Protein AF-A0A1I7XSV2-F1 (afdb_monomer_lite)

Organism: Heterorhabditis bacteriophora (NCBI:txid37862)

Sequence (309 aa):
MRKEVEAKPRLIGSCHSEGLLIVATGPAASISRIEETIALMIPEKDYPFTFKQLRTSILNKIIDVTKENDADTIKRALGEVYSDMFTNIGVQRSVLECLESSEAPVFLYSFDFFNPKSWGLMGHRLPYKGALANFEFTADDLRVLEITTKLWTNFAKYGDPNGSAFDTSSSLSDLCPPFRWEPATKENPQRHLSIALEPSMHETFKNGRPLLFAKMRMENVSIKSSATDSVSDSFSTAPYNCYDVGDVVKSCDSTGRWMGKSPGVYENPWGWTNFTVCFKMDFENVKYRLCVTRADYATRPKEKAEWPP

Radius of gyration: 23.61 Å; chains: 1; bounding box: 69×65×58 Å

InterPro domains:
  IPR002018 Carboxylesterase, type B [PF00135] (6-207)
  IPR029058 Alpha/Beta hydrolase fold [G3DSA:3.40.50.1820] (1-226)
  IPR029058 Alpha/Beta hydrolase fold [SSF53474] (7-192)

Secondary structure (DSSP, 8-state):
-PPPPPPPPEEEEEETTTTHHHHHHSSPP-HHHHHHHHHHHS-TTTSTTTHHHHHHHHHHTT--TTS---HHHHHHHHHHHHHIIIIIHHHHHHHHHHHHH-SS-EEEEEE----TTTTGGGGGS-SS----S-----HHHHHHHHHHHHHHHHHHHHS-TT--TT-GGG--TTTSS----PPB-SS-TT-EEEESSS-EEESSGGGGHHHHHHHHHHHHHHHHHHHHTT-----------------------TT----SSSTT----SS------------GGGG-------TTTTSS------PPP-

Structure (mmCIF, N/CA/C/O backbone):
data_AF-A0A1I7XSV2-F1
#
_entry.id   AF-A0A1I7XSV2-F1
#
loop_
_atom_site.group_PDB
_atom_site.id
_atom_site.type_symbol
_atom_site.label_atom_id
_atom_site.label_alt_id
_atom_site.label_comp_id
_atom_site.label_asym_id
_atom_site.label_entity_id
_atom_site.label_seq_id
_atom_site.pdbx_PDB_ins_code
_atom_site.Cartn_x
_atom_site.Cartn_y
_atom_site.Cartn_z
_atom_site.occupancy
_atom_site.B_iso_or_equiv
_atom_site.auth_seq_id
_atom_site.auth_comp_id
_atom_site.auth_asym_id
_atom_site.auth_atom_id
_atom_site.pdbx_PDB_model_num
ATOM 1 N N . MET A 1 1 ? -1.596 -33.384 -22.554 1.00 39.06 1 MET A N 1
ATOM 2 C CA . MET A 1 1 ? -1.182 -32.687 -21.316 1.00 39.06 1 MET A CA 1
ATOM 3 C C . MET A 1 1 ? -0.992 -31.218 -21.638 1.00 39.06 1 MET A C 1
ATOM 5 O O . MET A 1 1 ? -0.249 -30.919 -22.565 1.00 39.06 1 MET A O 1
ATOM 9 N N . ARG A 1 2 ? -1.686 -30.306 -20.948 1.00 44.56 2 ARG A N 1
ATOM 10 C CA . ARG A 1 2 ? -1.334 -28.881 -21.015 1.00 44.56 2 ARG A CA 1
ATOM 11 C C . ARG A 1 2 ? -0.012 -28.724 -20.262 1.00 44.56 2 ARG A C 1
ATOM 13 O O . ARG A 1 2 ? 0.089 -29.208 -19.143 1.00 44.56 2 ARG A O 1
ATOM 20 N N . LYS A 1 3 ? 0.996 -28.136 -20.905 1.00 52.53 3 LYS A N 1
ATOM 21 C CA . LYS A 1 3 ? 2.272 -27.785 -20.272 1.00 52.53 3 LYS A CA 1
ATOM 22 C C . LYS A 1 3 ? 1.944 -26.840 -19.113 1.00 52.53 3 LYS A C 1
ATOM 24 O O . LYS A 1 3 ? 1.281 -25.831 -19.353 1.00 52.53 3 LYS A O 1
ATOM 29 N N . GLU A 1 4 ? 2.308 -27.202 -17.886 1.00 57.69 4 GLU A N 1
ATOM 30 C CA . GLU A 1 4 ? 2.132 -26.312 -16.737 1.00 57.69 4 GLU A CA 1
ATOM 31 C C . GLU A 1 4 ? 2.847 -24.994 -17.043 1.00 57.69 4 GLU A C 1
ATOM 33 O O . GLU A 1 4 ? 3.991 -24.978 -17.504 1.00 57.69 4 GLU A O 1
ATOM 38 N N . VAL A 1 5 ? 2.112 -23.889 -16.925 1.00 64.50 5 VAL A N 1
ATOM 39 C CA . VAL A 1 5 ? 2.644 -22.556 -17.201 1.00 64.50 5 VAL A CA 1
ATOM 40 C C . VAL A 1 5 ? 3.528 -22.183 -16.023 1.00 64.50 5 VAL A C 1
ATOM 42 O O . VAL A 1 5 ? 3.071 -22.222 -14.884 1.00 64.50 5 VAL A O 1
ATOM 45 N N . GLU A 1 6 ? 4.777 -21.824 -16.307 1.00 72.56 6 GLU A N 1
ATOM 46 C CA . GLU A 1 6 ? 5.723 -21.354 -15.300 1.00 72.56 6 GLU A CA 1
ATOM 47 C C . GLU A 1 6 ? 5.121 -20.198 -14.493 1.00 72.56 6 GLU A C 1
ATOM 49 O O . GLU A 1 6 ? 4.453 -19.308 -15.040 1.00 72.56 6 GLU A O 1
ATOM 54 N N . ALA A 1 7 ? 5.322 -20.243 -13.177 1.00 81.25 7 ALA A N 1
ATOM 55 C CA . ALA A 1 7 ? 4.806 -19.226 -12.285 1.00 81.25 7 ALA A CA 1
ATOM 56 C C . ALA A 1 7 ? 5.403 -17.861 -12.648 1.00 81.25 7 ALA A C 1
ATOM 58 O O . ALA A 1 7 ? 6.605 -17.718 -12.857 1.00 81.25 7 ALA A O 1
ATOM 59 N N . LYS A 1 8 ? 4.542 -16.850 -12.763 1.00 88.94 8 LYS A N 1
ATOM 60 C CA . LYS A 1 8 ? 4.941 -15.519 -13.223 1.00 88.94 8 LYS A CA 1
ATOM 61 C C . LYS A 1 8 ? 5.253 -14.610 -12.039 1.00 88.94 8 LYS A C 1
ATOM 63 O O . LYS A 1 8 ? 4.518 -14.672 -11.047 1.00 88.94 8 LYS A O 1
ATOM 68 N N . PRO A 1 9 ? 6.264 -13.732 -12.160 1.00 94.00 9 PRO A N 1
ATOM 69 C CA . PRO A 1 9 ? 6.513 -12.703 -11.164 1.00 94.00 9 PRO A CA 1
ATOM 70 C C . PRO A 1 9 ? 5.282 -11.800 -11.036 1.00 94.00 9 PRO A C 1
ATOM 72 O O . PRO A 1 9 ? 4.515 -11.623 -11.992 1.00 94.00 9 PRO A O 1
ATOM 75 N N . ARG A 1 10 ? 5.068 -11.238 -9.847 1.00 94.88 10 ARG A N 1
ATOM 76 C CA . ARG A 1 10 ? 3.894 -10.409 -9.543 1.00 94.88 10 ARG A CA 1
ATOM 77 C C . ARG A 1 10 ? 4.320 -9.080 -8.952 1.00 94.88 10 ARG A C 1
ATOM 79 O O . ARG A 1 10 ? 5.251 -9.027 -8.160 1.00 94.88 10 ARG A O 1
ATOM 86 N N . LEU A 1 11 ? 3.593 -8.029 -9.306 1.00 95.50 11 LEU A N 1
ATOM 87 C CA . LEU A 1 11 ? 3.749 -6.703 -8.728 1.00 95.50 11 LEU A CA 1
ATOM 88 C C . LEU A 1 11 ? 2.395 -6.288 -8.150 1.00 95.50 11 LEU A C 1
ATOM 90 O O . LEU A 1 11 ? 1.392 -6.272 -8.863 1.00 95.50 11 LEU A O 1
ATOM 94 N N . ILE A 1 12 ? 2.349 -6.067 -6.839 1.00 96.44 12 ILE A N 1
ATOM 95 C CA . ILE A 1 12 ? 1.120 -5.899 -6.053 1.00 96.44 12 ILE A CA 1
ATOM 96 C C . ILE A 1 12 ? 1.298 -4.662 -5.172 1.00 96.44 12 ILE A C 1
ATOM 98 O O . ILE A 1 12 ? 2.376 -4.441 -4.637 1.00 96.44 12 ILE A O 1
ATOM 102 N N . GLY A 1 13 ? 0.263 -3.852 -4.981 1.00 94.56 13 GLY A N 1
ATOM 103 C CA . GLY A 1 13 ? 0.343 -2.724 -4.058 1.00 94.56 13 GLY A CA 1
ATOM 104 C C . GLY A 1 13 ? -0.945 -1.925 -3.987 1.00 94.56 13 GLY A C 1
ATOM 105 O O . GLY A 1 13 ? -1.930 -2.258 -4.648 1.00 94.56 13 GLY A O 1
ATOM 106 N N . SER A 1 14 ? -0.922 -0.883 -3.166 1.00 92.50 14 SER A N 1
ATOM 107 C CA . SER A 1 14 ? -2.009 0.086 -2.997 1.00 92.50 14 SER A CA 1
ATOM 108 C C . SER A 1 14 ? -1.444 1.483 -2.748 1.00 92.50 14 SER A C 1
ATOM 110 O O . SER A 1 14 ? -0.249 1.652 -2.479 1.00 92.50 14 SER A O 1
ATOM 112 N N . CYS A 1 15 ? -2.296 2.502 -2.840 1.00 89.12 15 CYS A N 1
ATOM 113 C CA . CYS A 1 15 ? -1.927 3.850 -2.412 1.00 89.12 15 CYS A CA 1
ATOM 114 C C . CYS A 1 15 ? -1.989 3.988 -0.885 1.00 89.12 15 CYS A C 1
ATOM 116 O O . CYS A 1 15 ? -2.724 3.272 -0.202 1.00 89.12 15 CYS A O 1
ATOM 118 N N . HIS A 1 16 ? -1.254 4.957 -0.333 1.00 83.50 16 HIS A N 1
ATOM 119 C CA . HIS A 1 16 ? -1.199 5.161 1.113 1.00 83.50 16 HIS A CA 1
ATOM 120 C C . HIS A 1 16 ? -2.558 5.409 1.761 1.00 83.50 16 HIS A C 1
ATOM 122 O O . HIS A 1 16 ? -2.822 4.908 2.852 1.00 83.50 16 HIS A O 1
ATOM 128 N N . SER A 1 17 ? -3.397 6.172 1.065 1.00 77.75 17 SER A N 1
ATOM 129 C CA . SER A 1 17 ? -4.612 6.773 1.611 1.00 77.75 17 SER A CA 1
ATOM 130 C C . SER A 1 17 ? -5.817 6.554 0.694 1.00 77.75 17 SER A C 1
ATOM 132 O O . SER A 1 17 ? -6.545 7.498 0.398 1.00 77.75 17 SER A O 1
ATOM 134 N N . GLU A 1 18 ? -6.053 5.333 0.212 1.00 78.50 18 GLU A N 1
ATOM 135 C CA . GLU A 1 18 ? -7.200 5.051 -0.676 1.00 78.50 18 GLU A CA 1
ATOM 136 C C . GLU A 1 18 ? -8.561 5.333 -0.021 1.00 78.50 18 GLU A C 1
ATOM 138 O O . GLU A 1 18 ? -9.493 5.804 -0.673 1.00 78.50 18 GLU A O 1
ATOM 143 N N . GLY A 1 19 ? -8.662 5.140 1.295 1.00 77.12 19 GLY A N 1
ATOM 144 C CA . GLY A 1 19 ? -9.856 5.451 2.082 1.00 77.12 19 GLY A CA 1
ATOM 145 C C . GLY A 1 19 ? -10.150 6.949 2.221 1.00 77.12 19 GLY A C 1
ATOM 146 O O . GLY A 1 19 ? -11.221 7.317 2.706 1.00 77.12 19 GLY A O 1
ATOM 147 N N . LEU A 1 20 ? -9.245 7.833 1.784 1.00 74.31 20 LEU A N 1
ATOM 148 C CA . LEU A 1 20 ? -9.414 9.281 1.916 1.00 74.31 20 LEU A CA 1
ATOM 149 C C . LEU A 1 20 ? -10.620 9.802 1.127 1.00 74.31 20 LEU A C 1
ATOM 151 O O . LEU A 1 20 ? -11.310 10.698 1.608 1.00 74.31 20 LEU A O 1
ATOM 155 N N . LEU A 1 21 ? -10.922 9.219 -0.037 1.00 70.94 21 LEU A N 1
ATOM 156 C CA . LEU A 1 21 ? -12.093 9.598 -0.836 1.00 70.94 21 LEU A CA 1
ATOM 157 C C . LEU A 1 21 ? -13.408 9.370 -0.068 1.00 70.94 21 LEU A C 1
ATOM 159 O O . LEU A 1 21 ? -14.361 10.143 -0.185 1.00 70.94 21 LEU A O 1
ATOM 163 N N . ILE A 1 22 ? -13.439 8.330 0.762 1.00 77.44 22 ILE A N 1
ATOM 164 C CA . ILE A 1 22 ? -14.600 7.961 1.575 1.00 77.44 22 ILE A CA 1
ATOM 165 C C . ILE A 1 22 ? -14.719 8.898 2.773 1.00 77.44 22 ILE A C 1
ATOM 167 O O . ILE A 1 22 ? -15.813 9.350 3.095 1.00 77.44 22 ILE A O 1
ATOM 171 N N . VAL A 1 23 ? -13.594 9.272 3.390 1.00 79.75 23 VAL A N 1
ATOM 172 C CA . VAL A 1 23 ? -13.576 10.304 4.440 1.00 79.75 23 VAL A CA 1
ATOM 173 C C . VAL A 1 23 ? -14.004 11.668 3.888 1.00 79.75 23 VAL A C 1
ATOM 175 O O . VAL A 1 23 ? -14.700 12.411 4.572 1.00 79.75 23 VAL A O 1
ATOM 178 N N . ALA A 1 24 ? -13.625 11.993 2.650 1.00 71.50 24 ALA A N 1
ATOM 179 C CA . ALA A 1 24 ? -13.934 13.268 2.004 1.00 71.50 24 ALA A CA 1
ATOM 180 C C . ALA A 1 24 ? -15.427 13.489 1.740 1.00 71.50 24 ALA A C 1
ATOM 182 O O . ALA A 1 24 ? -15.905 14.623 1.777 1.00 71.50 24 ALA A O 1
ATOM 183 N N . THR A 1 25 ? -16.139 12.410 1.425 1.00 72.88 25 THR A N 1
ATOM 184 C CA . THR A 1 25 ? -17.541 12.434 0.981 1.00 72.88 25 THR A CA 1
ATOM 185 C C . THR A 1 25 ? -18.506 11.874 2.027 1.00 72.88 25 THR A C 1
ATOM 187 O O . THR A 1 25 ? -19.722 11.987 1.870 1.00 72.88 25 THR A O 1
ATOM 190 N N . GLY A 1 26 ? -17.971 11.271 3.089 1.00 74.81 26 GLY A N 1
ATOM 191 C CA . GLY A 1 26 ? -18.728 10.597 4.129 1.00 74.81 26 GLY A CA 1
ATOM 192 C C . GLY A 1 26 ? -19.116 11.478 5.322 1.00 74.81 26 GLY A C 1
ATOM 193 O O . GLY A 1 26 ? -18.823 12.675 5.368 1.00 74.81 26 GLY A O 1
ATOM 194 N N . PRO A 1 27 ? -19.794 10.877 6.317 1.00 79.19 27 PRO A N 1
ATOM 195 C CA . PRO A 1 27 ? -20.122 11.532 7.578 1.00 79.19 27 PRO A CA 1
ATOM 196 C C . PRO A 1 27 ? -18.875 12.023 8.326 1.00 79.19 27 PRO A C 1
ATOM 198 O O . PRO A 1 27 ? -17.766 11.539 8.102 1.00 79.19 27 PRO A O 1
ATOM 201 N N . ALA A 1 28 ? -19.073 12.949 9.268 1.00 85.88 28 ALA A N 1
ATOM 202 C CA . ALA A 1 28 ? -17.995 13.467 10.106 1.00 85.88 28 ALA A CA 1
ATOM 203 C C . ALA A 1 28 ? -17.211 12.338 10.803 1.00 85.88 28 ALA A C 1
ATOM 205 O O . ALA A 1 28 ? -17.797 11.398 11.345 1.00 85.88 28 ALA A O 1
ATOM 206 N N . ALA A 1 29 ? -15.882 12.452 10.795 1.00 91.44 29 ALA A N 1
ATOM 207 C CA . ALA A 1 29 ? -15.005 11.480 11.430 1.00 91.44 29 ALA A CA 1
ATOM 208 C C . ALA A 1 29 ? -15.102 11.565 12.961 1.00 91.44 29 ALA A C 1
ATOM 210 O O . ALA A 1 29 ? -15.135 12.654 13.532 1.00 91.44 29 ALA A O 1
ATOM 211 N N . SER A 1 30 ? -15.129 10.410 13.620 1.00 94.56 30 SER A N 1
ATOM 212 C CA . SER A 1 30 ? -15.134 10.282 15.077 1.00 94.56 30 SER A CA 1
ATOM 213 C C . SER A 1 30 ? -14.457 8.978 15.492 1.00 94.56 30 SER A C 1
ATOM 215 O O . SER A 1 30 ? -14.357 8.045 14.692 1.00 94.56 30 SER A O 1
ATOM 217 N N . ILE A 1 31 ? -14.028 8.893 16.755 1.00 94.94 31 ILE A N 1
ATOM 218 C CA . ILE A 1 31 ? -13.485 7.651 17.328 1.00 94.94 31 ILE A CA 1
ATOM 219 C C . ILE A 1 31 ? -14.534 6.536 17.256 1.00 94.94 31 ILE A C 1
ATOM 221 O O . ILE A 1 31 ? -14.229 5.450 16.774 1.00 94.94 31 ILE A O 1
ATOM 225 N N . SER A 1 32 ? -15.793 6.828 17.596 1.00 95.25 32 SER A N 1
ATOM 226 C CA . SER A 1 32 ? -16.881 5.846 17.501 1.00 95.25 32 SER A CA 1
ATOM 227 C C . SER A 1 32 ? -17.046 5.296 16.083 1.00 95.25 32 SER A C 1
ATOM 229 O O . SER A 1 32 ? -17.258 4.103 15.907 1.00 95.25 32 SER A O 1
ATOM 231 N N . ARG A 1 33 ? -16.872 6.128 15.046 1.00 94.62 33 ARG A N 1
ATOM 232 C CA . ARG A 1 33 ? -16.942 5.664 13.653 1.00 94.62 33 ARG A CA 1
ATOM 233 C C . ARG A 1 33 ? -15.780 4.740 13.288 1.00 94.62 33 ARG A C 1
ATOM 235 O O . ARG A 1 33 ? -15.970 3.786 12.533 1.00 94.62 33 ARG A O 1
ATOM 242 N N . ILE A 1 34 ? -14.583 5.024 13.801 1.00 95.69 34 ILE A N 1
ATOM 243 C CA . ILE A 1 34 ? -13.415 4.149 13.643 1.00 95.69 34 ILE A CA 1
ATOM 244 C C . ILE A 1 34 ? -13.722 2.785 14.276 1.00 95.69 34 ILE A C 1
ATOM 246 O O . ILE A 1 34 ? -13.573 1.759 13.614 1.00 95.69 34 ILE A O 1
ATOM 250 N N . GLU A 1 35 ? -14.230 2.770 15.509 1.00 95.81 35 GLU A N 1
ATOM 251 C CA . GLU A 1 35 ? -14.604 1.548 16.230 1.00 95.81 35 GLU A CA 1
ATOM 252 C C . GLU A 1 35 ? -15.704 0.752 15.516 1.00 95.81 35 GLU A C 1
ATOM 254 O O . GLU A 1 35 ? -15.559 -0.457 15.333 1.00 95.81 35 GLU A O 1
ATOM 259 N N . GLU A 1 36 ? -16.766 1.418 15.053 1.00 95.19 36 GLU A N 1
ATOM 260 C CA . GLU A 1 36 ? -17.836 0.817 14.246 1.00 95.19 36 GLU A CA 1
ATOM 261 C C . GLU A 1 36 ? -17.274 0.159 12.979 1.00 95.19 36 GLU A C 1
ATOM 263 O O . GLU A 1 36 ? -17.620 -0.977 12.654 1.00 95.19 36 GLU A O 1
ATOM 268 N N . THR A 1 37 ? -16.360 0.838 12.281 1.00 94.75 37 THR A N 1
ATOM 269 C CA . THR A 1 37 ? -15.752 0.313 11.049 1.00 94.75 37 THR A CA 1
ATOM 270 C C . THR A 1 37 ? -14.860 -0.898 11.340 1.00 94.75 37 THR A C 1
ATOM 272 O O . THR A 1 37 ? -14.920 -1.901 10.626 1.00 94.75 37 THR A O 1
ATOM 275 N N . ILE A 1 38 ? -14.085 -0.873 12.430 1.00 95.44 38 ILE A N 1
ATOM 276 C CA . ILE A 1 38 ? -13.318 -2.043 12.888 1.00 95.44 38 ILE A CA 1
ATOM 277 C C . ILE A 1 38 ? -14.272 -3.192 13.262 1.00 95.44 38 ILE A C 1
ATOM 279 O O . ILE A 1 38 ? -14.004 -4.349 12.930 1.00 95.44 38 ILE A O 1
ATOM 283 N N . ALA A 1 39 ? -15.407 -2.899 13.900 1.00 95.12 39 ALA A N 1
ATOM 284 C CA . ALA A 1 39 ? -16.402 -3.898 14.276 1.00 95.12 39 ALA A CA 1
ATOM 285 C C . ALA A 1 39 ? -17.053 -4.588 13.068 1.00 95.12 39 ALA A C 1
ATOM 287 O O . ALA A 1 39 ? -17.331 -5.787 13.145 1.00 95.12 39 ALA A O 1
ATOM 288 N N . LEU A 1 40 ? -17.225 -3.879 11.946 1.00 93.88 40 LEU A N 1
ATOM 289 C CA . LEU A 1 40 ? -17.664 -4.471 10.676 1.00 93.88 40 LEU A CA 1
ATOM 290 C C . LEU A 1 40 ? -16.635 -5.460 10.111 1.00 93.88 40 LEU A C 1
ATOM 292 O O . LEU A 1 40 ? -17.010 -6.492 9.558 1.00 93.88 40 LEU A O 1
ATOM 296 N N . MET A 1 41 ? -15.339 -5.176 10.264 1.00 93.69 41 MET A N 1
ATOM 297 C CA . MET A 1 41 ? -14.270 -6.070 9.804 1.00 93.69 41 MET A CA 1
ATOM 298 C C . MET A 1 41 ? -14.017 -7.260 10.738 1.00 93.69 41 MET A C 1
ATOM 300 O O . MET A 1 41 ? -13.469 -8.271 10.289 1.00 93.69 41 MET A O 1
ATOM 304 N N . ILE A 1 42 ? -14.405 -7.140 12.014 1.00 93.31 42 ILE A N 1
ATOM 305 C CA . ILE A 1 42 ? -14.252 -8.159 13.064 1.00 93.31 42 ILE A CA 1
ATOM 306 C C . ILE A 1 42 ? -15.612 -8.389 13.747 1.00 93.31 42 ILE A C 1
ATOM 308 O O . ILE A 1 42 ? -15.824 -7.905 14.866 1.00 93.31 42 ILE A O 1
ATOM 312 N N . PRO A 1 43 ? -16.565 -9.088 13.101 1.00 92.94 43 PRO A N 1
ATOM 313 C CA . PRO A 1 43 ? -17.881 -9.343 13.684 1.00 92.94 43 PRO A CA 1
ATOM 314 C C . PRO A 1 43 ? -17.800 -10.293 14.883 1.00 92.94 43 PRO A C 1
ATOM 316 O O . PRO A 1 43 ? -17.074 -11.282 14.852 1.00 92.94 43 PRO A O 1
ATOM 319 N N . GLU A 1 44 ? -18.596 -10.047 15.925 1.00 92.88 44 GLU A N 1
ATOM 320 C CA . GLU A 1 44 ? -18.576 -10.870 17.152 1.00 92.88 44 GLU A CA 1
ATOM 321 C C . GLU A 1 44 ? -18.972 -12.319 16.872 1.00 92.88 44 GLU A C 1
ATOM 323 O O . GLU A 1 44 ? -18.363 -13.238 17.406 1.00 92.88 44 GLU A O 1
ATOM 328 N N . LYS A 1 45 ? -19.924 -12.528 15.955 1.00 90.56 45 LYS A N 1
ATOM 329 C CA . LYS A 1 45 ? -20.351 -13.860 15.505 1.00 90.56 45 LYS A CA 1
ATOM 330 C C . LYS A 1 45 ? -19.211 -14.704 14.922 1.00 90.56 45 LYS A C 1
ATOM 332 O O . LYS A 1 45 ? -19.252 -15.922 15.020 1.00 90.56 45 LYS A O 1
ATOM 337 N N . ASP A 1 46 ? -18.218 -14.059 14.308 1.00 88.56 46 ASP A N 1
ATOM 338 C CA . ASP A 1 46 ? -17.103 -14.733 13.640 1.00 88.56 46 ASP A CA 1
ATOM 339 C C . ASP A 1 46 ? -15.890 -14.893 14.563 1.00 88.56 46 ASP A C 1
ATOM 341 O O . ASP A 1 46 ? -15.031 -15.728 14.288 1.00 88.56 46 ASP A O 1
ATOM 345 N N . TYR A 1 47 ? -15.828 -14.116 15.652 1.00 88.69 47 TYR A N 1
ATOM 346 C CA . TYR A 1 47 ? -14.724 -14.096 16.617 1.00 88.69 47 TYR A CA 1
ATOM 347 C C . TYR A 1 47 ? -15.233 -14.034 18.073 1.00 88.69 47 TYR A C 1
ATOM 349 O O . TYR A 1 47 ? -14.806 -13.158 18.830 1.00 88.69 47 TYR A O 1
ATOM 357 N N . PRO A 1 48 ? -16.132 -14.936 18.513 1.00 88.44 48 PRO A N 1
ATOM 358 C CA . PRO A 1 48 ? -16.901 -14.770 19.754 1.00 88.44 48 PRO A CA 1
ATOM 359 C C . PRO A 1 48 ? -16.040 -14.647 21.017 1.00 88.44 48 PRO A C 1
ATOM 361 O O . PRO A 1 48 ? -16.420 -13.956 21.960 1.00 88.44 48 PRO A O 1
ATOM 364 N N . PHE A 1 49 ? -14.857 -15.265 21.026 1.00 90.19 49 PHE A N 1
ATOM 365 C CA . PHE A 1 49 ? -13.962 -15.279 22.186 1.00 90.19 49 PHE A CA 1
ATOM 366 C C . PHE A 1 49 ? -12.874 -14.198 22.148 1.00 90.19 49 PHE A C 1
ATOM 368 O O . PHE A 1 49 ? -12.362 -13.812 23.195 1.00 90.19 49 PHE A O 1
ATOM 375 N N . THR A 1 50 ? -12.515 -13.691 20.964 1.00 91.56 50 THR A N 1
ATOM 376 C CA . THR A 1 50 ? -11.332 -12.830 20.774 1.00 91.56 50 THR A CA 1
ATOM 377 C C . THR A 1 50 ? -11.650 -11.449 20.200 1.00 91.56 50 THR A C 1
ATOM 379 O O . THR A 1 50 ? -10.769 -10.587 20.194 1.00 91.56 50 THR A O 1
ATOM 382 N N . PHE A 1 51 ? -12.894 -11.180 19.770 1.00 93.56 51 PHE A N 1
ATOM 383 C CA . PHE A 1 51 ? -13.244 -9.934 19.073 1.00 93.56 51 PHE A CA 1
ATOM 384 C C . PHE A 1 51 ? -12.842 -8.672 19.843 1.00 93.56 51 PHE A C 1
ATOM 386 O O . PHE A 1 51 ? -12.312 -7.747 19.235 1.00 93.56 51 PHE A O 1
ATOM 393 N N . LYS A 1 52 ? -13.040 -8.620 21.170 1.00 94.19 52 LYS A N 1
ATOM 394 C CA . LYS A 1 52 ? -12.687 -7.440 21.982 1.00 94.19 52 LYS A CA 1
ATOM 395 C C . LYS A 1 52 ? -11.191 -7.149 21.905 1.00 94.19 52 LYS A C 1
ATOM 397 O O . LYS A 1 52 ? -10.801 -6.042 21.553 1.00 94.19 52 LYS A O 1
ATOM 402 N N . GLN A 1 53 ? -10.365 -8.164 22.162 1.00 93.88 53 GLN A N 1
ATOM 403 C CA . GLN A 1 53 ? -8.909 -8.044 22.117 1.00 93.88 53 GLN A CA 1
ATOM 404 C C . GLN A 1 53 ? -8.424 -7.633 20.722 1.00 93.88 53 GLN A C 1
ATOM 406 O O . GLN A 1 53 ? -7.574 -6.753 20.602 1.00 93.88 53 GLN A O 1
ATOM 411 N N . LEU A 1 54 ? -8.987 -8.235 19.671 1.00 92.06 54 LEU A N 1
ATOM 412 C CA . LEU A 1 54 ? -8.625 -7.939 18.287 1.00 92.06 54 LEU A CA 1
ATOM 413 C C . LEU A 1 54 ? -9.003 -6.506 17.891 1.00 92.06 54 LEU A C 1
ATOM 415 O O . LEU A 1 54 ? -8.159 -5.776 17.373 1.00 92.06 54 LEU A O 1
ATOM 419 N N . ARG A 1 55 ? -10.236 -6.072 18.188 1.00 94.88 55 ARG A N 1
ATOM 420 C CA . ARG A 1 55 ? -10.700 -4.700 17.917 1.00 94.88 55 ARG A CA 1
ATOM 421 C C . ARG A 1 55 ? -9.833 -3.670 18.647 1.00 94.88 55 ARG A C 1
ATOM 423 O O . ARG A 1 55 ? -9.389 -2.715 18.019 1.00 94.88 55 ARG A O 1
ATOM 430 N N . THR A 1 56 ? -9.519 -3.897 19.926 1.00 93.88 56 THR A N 1
ATOM 431 C CA . THR A 1 56 ? -8.630 -3.021 20.709 1.00 93.88 56 THR A CA 1
ATOM 432 C C . THR A 1 56 ? -7.203 -3.001 20.158 1.00 93.88 56 THR A C 1
ATOM 434 O O . THR A 1 56 ? -6.607 -1.934 20.042 1.00 93.88 56 THR A O 1
ATOM 437 N N . SER A 1 57 ? -6.652 -4.157 19.774 1.00 92.31 57 SER A N 1
ATOM 438 C CA . SER A 1 57 ? -5.308 -4.239 19.187 1.00 92.31 57 SER A CA 1
ATOM 439 C C . SER A 1 57 ? -5.206 -3.451 17.880 1.00 92.31 57 SER A C 1
ATOM 441 O O . SER A 1 57 ? -4.230 -2.731 17.671 1.00 92.31 57 SER A O 1
ATOM 443 N N . ILE A 1 58 ? -6.228 -3.542 17.024 1.00 93.62 58 ILE A N 1
ATOM 444 C CA . ILE A 1 58 ? -6.304 -2.776 15.777 1.00 93.62 58 ILE A CA 1
ATOM 445 C C . ILE A 1 58 ? -6.466 -1.284 16.060 1.00 93.62 58 ILE A C 1
ATOM 447 O O . ILE A 1 58 ? -5.702 -0.496 15.508 1.00 93.62 58 ILE A O 1
ATOM 451 N N . LEU A 1 59 ? -7.385 -0.896 16.948 1.00 95.06 59 LEU A N 1
ATOM 452 C CA . LEU A 1 59 ? -7.607 0.507 17.305 1.00 95.06 59 LEU A CA 1
ATOM 453 C C . LEU A 1 59 ? -6.314 1.173 17.798 1.00 95.06 59 LEU A C 1
ATOM 455 O O . LEU A 1 59 ? -5.935 2.220 17.281 1.00 95.06 59 LEU A O 1
ATOM 459 N N . ASN A 1 60 ? -5.572 0.509 18.689 1.00 94.25 60 ASN A N 1
ATOM 460 C CA . ASN A 1 60 ? -4.302 1.011 19.225 1.00 94.25 60 ASN A CA 1
ATOM 461 C C . ASN A 1 60 ? -3.182 1.115 18.172 1.00 94.25 60 ASN A C 1
ATOM 463 O O . ASN A 1 60 ? -2.210 1.837 18.378 1.00 94.25 60 ASN A O 1
ATOM 467 N N . LYS A 1 61 ? -3.289 0.397 17.045 1.00 93.31 61 LYS A N 1
ATOM 468 C CA . LYS A 1 61 ? -2.376 0.524 15.892 1.00 93.31 61 LYS A CA 1
ATOM 469 C C . LYS A 1 61 ? -2.756 1.661 14.939 1.00 93.31 61 LYS A C 1
ATOM 471 O O . LYS A 1 61 ? -2.031 1.895 13.970 1.00 93.31 61 LYS A O 1
ATOM 476 N N . ILE A 1 62 ? -3.906 2.295 15.152 1.00 93.44 62 ILE A N 1
ATOM 477 C CA . ILE A 1 62 ? -4.443 3.362 14.304 1.00 93.44 62 ILE A CA 1
ATOM 478 C C . ILE A 1 62 ? -4.385 4.698 15.042 1.00 93.44 62 ILE A C 1
ATOM 480 O O . ILE A 1 62 ? -3.960 5.696 14.470 1.00 93.44 62 ILE A O 1
ATOM 484 N N . ILE A 1 63 ? -4.829 4.731 16.299 1.00 94.75 63 ILE A N 1
ATOM 485 C CA . ILE A 1 63 ? -4.964 5.968 17.064 1.00 94.75 63 ILE A CA 1
ATOM 486 C C . ILE A 1 63 ? -4.776 5.711 18.561 1.00 94.75 63 ILE A C 1
ATOM 488 O O . ILE A 1 63 ? -5.264 4.723 19.111 1.00 94.75 63 ILE A O 1
ATOM 492 N N . ASP A 1 64 ? -4.066 6.621 19.226 1.00 93.50 64 ASP A N 1
ATOM 493 C CA . ASP A 1 64 ? -3.906 6.606 20.677 1.00 93.50 64 ASP A CA 1
ATOM 494 C C . ASP A 1 64 ? -5.106 7.301 21.329 1.00 93.50 64 ASP A C 1
ATOM 496 O O . ASP A 1 64 ? -5.141 8.524 21.466 1.00 93.50 64 ASP A O 1
ATOM 500 N N . VAL A 1 65 ? -6.104 6.511 21.726 1.00 91.75 65 VAL A N 1
ATOM 501 C CA . VAL A 1 65 ? -7.336 7.009 22.363 1.00 91.75 65 VAL A CA 1
ATOM 502 C C . VAL A 1 65 ? -7.129 7.535 23.787 1.00 91.75 65 VAL A C 1
ATOM 504 O O . VAL A 1 65 ? -8.054 8.096 24.366 1.00 91.75 65 VAL A O 1
ATOM 507 N N . THR A 1 66 ? -5.936 7.362 24.369 1.00 90.81 66 THR A N 1
ATOM 508 C CA . THR A 1 66 ? -5.621 7.891 25.708 1.00 90.81 66 THR A CA 1
ATOM 509 C C . THR A 1 66 ? -5.264 9.375 25.682 1.00 90.81 66 THR A C 1
ATOM 511 O O . THR A 1 66 ? -5.234 10.023 26.729 1.00 90.81 66 THR A O 1
ATOM 514 N N . LYS A 1 67 ? -5.011 9.924 24.489 1.00 91.69 67 LYS A N 1
ATOM 515 C CA . LYS A 1 67 ? -4.670 11.329 24.272 1.00 91.69 67 LYS A CA 1
ATOM 516 C C . LYS A 1 67 ? -5.826 12.082 23.629 1.00 91.69 67 LYS A C 1
ATOM 518 O O . LYS A 1 67 ? -6.660 11.514 22.924 1.00 91.69 67 LYS A O 1
ATOM 523 N N . GLU A 1 68 ? -5.838 13.394 23.834 1.00 91.19 68 GLU A N 1
ATOM 524 C CA . GLU A 1 68 ? -6.662 14.276 23.018 1.00 91.19 68 GLU A CA 1
ATOM 525 C C . GLU A 1 68 ? -6.144 14.239 21.575 1.00 91.19 68 GLU A C 1
ATOM 527 O O . GLU A 1 68 ? -4.950 14.413 21.326 1.00 91.19 68 GLU A O 1
ATOM 532 N N . ASN A 1 69 ? -7.039 13.957 20.630 1.00 93.50 69 ASN A N 1
ATOM 533 C CA . ASN A 1 69 ? -6.716 13.870 19.212 1.00 93.50 69 ASN A CA 1
ATOM 534 C C . ASN A 1 69 ? -7.450 14.984 18.471 1.00 93.50 69 ASN A C 1
ATOM 536 O O . ASN A 1 69 ? -8.668 15.123 18.594 1.00 93.50 69 ASN A O 1
ATOM 540 N N . ASP A 1 70 ? -6.716 15.753 17.673 1.00 93.06 70 ASP A N 1
ATOM 541 C CA . ASP A 1 70 ? -7.307 16.777 16.824 1.00 93.06 70 ASP A CA 1
ATOM 542 C C . ASP A 1 70 ? -8.155 16.159 15.698 1.00 93.06 70 ASP A C 1
ATOM 544 O O . ASP A 1 70 ? -8.031 14.980 15.341 1.00 93.06 70 ASP A O 1
ATOM 548 N N . ALA A 1 71 ? -9.027 16.981 15.113 1.00 90.00 71 ALA A N 1
ATOM 549 C CA . ALA A 1 71 ? -9.952 16.546 14.074 1.00 90.00 71 ALA A CA 1
ATOM 550 C C . ALA A 1 71 ? -9.243 15.940 12.854 1.00 90.00 71 ALA A C 1
ATOM 552 O O . ALA A 1 71 ? -9.782 15.015 12.242 1.00 90.00 71 ALA A O 1
ATOM 553 N N . ASP A 1 72 ? -8.052 16.425 12.491 1.00 86.88 72 ASP A N 1
ATOM 554 C CA . ASP A 1 72 ? -7.331 15.864 11.357 1.00 86.88 72 ASP A CA 1
ATOM 555 C C . ASP A 1 72 ? -6.782 14.492 11.716 1.00 86.88 72 ASP A C 1
ATOM 557 O O . ASP A 1 72 ? -7.028 13.553 10.967 1.00 86.88 72 ASP A O 1
ATOM 561 N N . THR A 1 73 ? -6.167 14.320 12.887 1.00 91.88 73 THR A N 1
ATOM 562 C CA . THR A 1 73 ? -5.724 13.003 13.378 1.00 91.88 73 THR A CA 1
ATOM 563 C C . THR A 1 73 ? -6.845 11.963 13.367 1.00 91.88 73 THR A C 1
ATOM 565 O O . THR A 1 73 ? -6.644 10.858 12.859 1.00 91.88 73 THR A O 1
ATOM 568 N N . ILE A 1 74 ? -8.057 12.325 13.794 1.00 93.38 74 ILE A N 1
ATOM 569 C CA . ILE A 1 74 ? -9.220 11.423 13.740 1.00 93.38 74 ILE A CA 1
ATOM 570 C C . ILE A 1 74 ? -9.611 11.087 12.291 1.00 93.38 74 ILE A C 1
ATOM 572 O O . ILE A 1 74 ? -9.881 9.928 11.970 1.00 93.38 74 ILE A O 1
ATOM 576 N N . LYS A 1 75 ? -9.626 12.068 11.380 1.00 90.50 75 LYS A N 1
ATOM 577 C CA . LYS A 1 75 ? -9.930 11.806 9.962 1.00 90.50 75 LYS A CA 1
ATOM 578 C C . LYS A 1 75 ? -8.864 10.927 9.296 1.00 90.50 75 LYS A C 1
ATOM 580 O O . LYS A 1 75 ? -9.220 10.097 8.461 1.00 90.50 75 LYS A O 1
ATOM 585 N N . ARG A 1 76 ? -7.581 11.088 9.647 1.00 89.62 76 ARG A N 1
ATOM 586 C CA . ARG A 1 76 ? -6.482 10.231 9.158 1.00 89.62 76 ARG A CA 1
ATOM 587 C C . ARG A 1 76 ? -6.690 8.792 9.584 1.00 89.62 76 ARG A C 1
ATOM 589 O O . ARG A 1 76 ? -6.731 7.911 8.734 1.00 89.62 76 ARG A O 1
ATOM 596 N N . ALA A 1 77 ? -6.919 8.595 10.879 1.00 93.50 77 ALA A N 1
ATOM 597 C CA . ALA A 1 77 ? -7.217 7.299 11.462 1.00 93.50 77 ALA A CA 1
ATOM 598 C C . ALA A 1 77 ? -8.407 6.620 10.764 1.00 93.50 77 ALA A C 1
ATOM 600 O O . ALA A 1 77 ? -8.317 5.458 10.371 1.00 93.50 77 ALA A O 1
ATOM 601 N N . LEU A 1 78 ? -9.497 7.356 10.521 1.00 93.69 78 LEU A N 1
ATOM 602 C CA . LEU A 1 78 ? -10.645 6.830 9.779 1.00 93.69 78 LEU A CA 1
ATOM 603 C C . LEU A 1 78 ? -10.297 6.471 8.323 1.00 93.69 78 LEU A C 1
ATOM 605 O O . LEU A 1 78 ? -10.735 5.435 7.823 1.00 93.69 78 LEU A O 1
ATOM 609 N N . GLY A 1 79 ? -9.487 7.292 7.651 1.00 91.25 79 GLY A N 1
ATOM 610 C CA . GLY A 1 79 ? -9.000 7.019 6.297 1.00 91.25 79 GLY A CA 1
ATOM 611 C C . GLY A 1 79 ? -8.138 5.759 6.220 1.00 91.25 79 GLY A C 1
ATOM 612 O O . GLY A 1 79 ? -8.278 4.977 5.278 1.00 91.25 79 GLY A O 1
ATOM 613 N N . GLU A 1 80 ? -7.300 5.515 7.225 1.00 93.12 80 GLU A N 1
ATOM 614 C CA . GLU A 1 80 ? -6.512 4.287 7.340 1.00 93.12 80 GLU A CA 1
ATOM 615 C C . GLU A 1 80 ? -7.403 3.053 7.504 1.00 93.12 80 GLU A C 1
ATOM 617 O O . GLU A 1 80 ? -7.202 2.066 6.797 1.00 93.12 80 GLU A O 1
ATOM 622 N N . VAL A 1 81 ? -8.429 3.117 8.361 1.00 94.12 81 VAL A N 1
ATOM 623 C CA . VAL A 1 81 ? -9.358 1.990 8.563 1.00 94.12 81 VAL A CA 1
ATOM 624 C C . VAL A 1 81 ? -10.135 1.674 7.291 1.00 94.12 81 VAL A C 1
ATOM 626 O O . VAL A 1 81 ? -10.284 0.505 6.936 1.00 94.12 81 VAL A O 1
ATOM 629 N N . TYR A 1 82 ? -10.601 2.696 6.569 1.00 92.94 82 TYR A N 1
ATOM 630 C CA . TYR A 1 82 ? -11.246 2.478 5.277 1.00 92.94 82 TYR A CA 1
ATOM 631 C C . TYR A 1 82 ? -10.280 1.893 4.245 1.00 92.94 82 TYR A C 1
ATOM 633 O O . TYR A 1 82 ? -10.655 0.965 3.532 1.00 92.94 82 TYR A O 1
ATOM 641 N N . SER A 1 83 ? -9.035 2.370 4.192 1.00 91.62 83 SER A N 1
ATOM 642 C CA . SER A 1 83 ? -8.014 1.801 3.299 1.00 91.62 83 SER A CA 1
ATOM 643 C C . SER A 1 83 ? -7.771 0.321 3.610 1.00 91.62 83 SER A C 1
ATOM 645 O O . SER A 1 83 ? -7.703 -0.506 2.702 1.00 91.62 83 SER A O 1
ATOM 647 N N . ASP A 1 84 ? -7.719 -0.044 4.894 1.00 94.06 84 ASP A N 1
ATOM 648 C CA . ASP A 1 84 ? -7.595 -1.440 5.316 1.00 94.06 84 ASP A CA 1
ATOM 649 C C . ASP A 1 84 ? -8.805 -2.273 4.877 1.00 94.06 84 ASP A C 1
ATOM 651 O O . ASP A 1 84 ? -8.633 -3.339 4.279 1.00 94.06 84 ASP A O 1
ATOM 655 N N . MET A 1 85 ? -10.017 -1.761 5.103 1.00 91.25 85 MET A N 1
ATOM 656 C CA . MET A 1 85 ? -11.267 -2.441 4.760 1.00 91.25 85 MET A CA 1
ATOM 657 C C . MET A 1 85 ? -11.411 -2.714 3.260 1.00 91.25 85 MET A C 1
ATOM 659 O O . MET A 1 85 ? -11.835 -3.810 2.885 1.00 91.25 85 MET A O 1
ATOM 663 N N . PHE A 1 86 ? -11.079 -1.738 2.413 1.00 88.88 86 PHE A N 1
ATOM 664 C CA . PHE A 1 86 ? -11.319 -1.836 0.975 1.00 88.88 86 PHE A CA 1
ATOM 665 C C . PHE A 1 86 ? -10.172 -2.490 0.215 1.00 88.88 86 PHE A C 1
ATOM 667 O O . PHE A 1 86 ? -10.443 -3.261 -0.707 1.00 88.88 86 PHE A O 1
ATOM 674 N N . THR A 1 87 ? -8.915 -2.228 0.584 1.00 91.38 87 THR A N 1
ATOM 675 C CA . THR A 1 87 ? -7.786 -2.626 -0.268 1.00 91.38 87 THR A CA 1
ATOM 676 C C . THR A 1 87 ? -6.616 -3.248 0.467 1.00 91.38 87 THR A C 1
ATOM 678 O O . THR A 1 87 ? -6.217 -4.350 0.082 1.00 91.38 87 THR A O 1
ATOM 681 N N . ASN A 1 88 ? -6.085 -2.648 1.538 1.00 94.69 88 ASN A N 1
ATOM 682 C CA . ASN A 1 88 ? -4.805 -3.111 2.096 1.00 94.69 88 ASN A CA 1
ATOM 683 C C . ASN A 1 88 ? -4.867 -4.562 2.603 1.00 94.69 88 ASN A C 1
ATOM 685 O O . ASN A 1 88 ? -3.932 -5.329 2.369 1.00 94.69 88 ASN A O 1
ATOM 689 N N . ILE A 1 89 ? -5.970 -4.980 3.245 1.00 94.81 89 ILE A N 1
ATOM 690 C CA . ILE A 1 89 ? -6.142 -6.378 3.689 1.00 94.81 89 ILE A CA 1
ATOM 691 C C . ILE A 1 89 ? -6.154 -7.332 2.485 1.00 94.81 89 ILE A C 1
ATOM 693 O O . ILE A 1 89 ? -5.557 -8.408 2.530 1.00 94.81 89 ILE A O 1
ATOM 697 N N . GLY A 1 90 ? -6.823 -6.943 1.395 1.00 94.56 90 GLY A N 1
ATOM 698 C CA . GLY A 1 90 ? -6.881 -7.726 0.160 1.00 94.56 90 GLY A CA 1
ATOM 699 C C . GLY A 1 90 ? -5.519 -7.845 -0.526 1.00 94.56 90 GLY A C 1
ATOM 700 O O . GLY A 1 90 ? -5.152 -8.938 -0.960 1.00 94.56 90 GLY A O 1
ATOM 701 N N . VAL A 1 91 ? -4.758 -6.749 -0.565 1.00 96.06 91 VAL A N 1
ATOM 702 C CA . VAL A 1 91 ? -3.375 -6.701 -1.066 1.00 96.06 91 VAL A CA 1
ATOM 703 C C . VAL A 1 91 ? -2.489 -7.657 -0.277 1.00 96.06 91 VAL A C 1
ATOM 705 O O . VAL A 1 91 ? -1.871 -8.544 -0.863 1.00 96.06 91 VAL A O 1
ATOM 708 N N . GLN A 1 92 ? -2.488 -7.546 1.051 1.00 97.06 92 GLN A N 1
ATOM 709 C CA . GLN A 1 92 ? -1.641 -8.382 1.896 1.00 97.06 92 GLN A CA 1
ATOM 710 C C . GLN A 1 92 ? -2.010 -9.866 1.803 1.00 97.06 92 GLN A C 1
ATOM 712 O O . GLN A 1 92 ? -1.119 -10.712 1.745 1.00 97.06 92 GLN A O 1
ATOM 717 N N . ARG A 1 93 ? -3.309 -10.193 1.744 1.00 95.81 93 ARG A N 1
ATOM 718 C CA . ARG A 1 93 ? -3.759 -11.572 1.512 1.00 95.81 93 ARG A CA 1
ATOM 719 C C . ARG A 1 93 ? -3.258 -12.099 0.168 1.00 95.81 93 ARG A C 1
ATOM 721 O O . ARG A 1 93 ? -2.766 -13.217 0.112 1.00 95.81 93 ARG A O 1
ATOM 728 N N . SER A 1 94 ? -3.337 -11.286 -0.885 1.00 95.69 94 SER A N 1
ATOM 729 C CA . SER A 1 94 ? -2.856 -11.678 -2.213 1.00 95.69 94 SER A CA 1
ATOM 730 C C . SER A 1 94 ? -1.359 -11.984 -2.187 1.00 95.69 94 SER A C 1
ATOM 732 O O . SER A 1 94 ? -0.944 -12.982 -2.760 1.00 95.69 94 SER A O 1
ATOM 734 N N . VAL A 1 95 ? -0.551 -11.181 -1.485 1.00 96.62 95 VAL A N 1
ATOM 735 C CA . VAL A 1 95 ? 0.886 -11.455 -1.313 1.00 96.62 95 VAL A CA 1
ATOM 736 C C . VAL A 1 95 ? 1.115 -12.814 -0.648 1.00 96.62 95 VAL A C 1
ATOM 738 O O . VAL A 1 95 ? 1.890 -13.605 -1.175 1.00 96.62 95 VAL A O 1
ATOM 741 N N . LEU A 1 96 ? 0.411 -13.118 0.448 1.00 96.56 96 LEU A N 1
ATOM 742 C CA . LEU A 1 96 ? 0.527 -14.414 1.131 1.00 96.56 96 LEU A CA 1
ATOM 743 C C . LEU A 1 96 ? 0.163 -15.584 0.209 1.00 96.56 96 LEU A C 1
ATOM 745 O O . LEU A 1 96 ? 0.962 -16.498 0.045 1.00 96.56 96 LEU A O 1
ATOM 749 N N . GLU A 1 97 ? -0.985 -15.510 -0.468 1.00 93.69 97 GLU A N 1
ATOM 750 C CA . GLU A 1 97 ? -1.436 -16.546 -1.408 1.00 93.69 97 GLU A CA 1
ATOM 751 C C . GLU A 1 97 ? -0.419 -16.767 -2.545 1.00 93.69 97 GLU A C 1
ATOM 753 O O . GLU A 1 97 ? -0.194 -17.894 -2.987 1.00 93.69 97 GLU A O 1
ATOM 758 N N . CYS A 1 98 ? 0.230 -15.701 -3.025 1.00 93.50 98 CYS A N 1
ATOM 759 C CA . CYS A 1 98 ? 1.266 -15.801 -4.056 1.00 93.50 98 CYS A CA 1
ATOM 760 C C . CYS A 1 98 ? 2.531 -16.487 -3.537 1.00 93.50 98 CYS A C 1
ATOM 762 O O . CYS A 1 98 ? 3.076 -17.335 -4.237 1.00 93.50 98 CYS A O 1
ATOM 764 N N . LEU A 1 99 ? 2.972 -16.131 -2.329 1.00 95.06 99 LEU A N 1
ATOM 765 C CA . LEU A 1 99 ? 4.153 -16.715 -1.695 1.00 95.06 99 LEU A CA 1
ATOM 766 C C . LEU A 1 99 ? 3.938 -18.187 -1.320 1.00 95.06 99 LEU A C 1
ATOM 768 O O . LEU A 1 99 ? 4.885 -18.965 -1.328 1.00 95.06 99 LEU A O 1
ATOM 772 N N . GLU A 1 100 ? 2.708 -18.582 -0.997 1.00 93.12 100 GLU A N 1
ATOM 773 C CA . GLU A 1 100 ? 2.358 -19.975 -0.695 1.00 93.12 100 GLU A CA 1
ATOM 774 C C . GLU A 1 100 ? 2.257 -20.842 -1.956 1.00 93.12 100 GLU A C 1
ATOM 776 O O . GLU A 1 100 ? 2.632 -22.012 -1.933 1.00 93.12 100 GLU A O 1
ATOM 781 N N . SER A 1 101 ? 1.755 -20.280 -3.060 1.00 88.94 101 SER A N 1
ATOM 782 C CA . SER A 1 101 ? 1.451 -21.036 -4.285 1.00 88.94 101 SER A CA 1
ATOM 783 C C . SER A 1 101 ? 2.578 -21.072 -5.319 1.00 88.94 101 SER A C 1
ATOM 785 O O . SER A 1 101 ? 2.454 -21.769 -6.326 1.00 88.94 101 SER A O 1
ATOM 787 N N . SER A 1 102 ? 3.647 -20.295 -5.132 1.00 89.25 102 SER A N 1
ATOM 788 C CA . SER A 1 102 ? 4.647 -20.065 -6.172 1.00 89.25 102 SER A CA 1
ATOM 789 C C . SER A 1 102 ? 5.978 -19.571 -5.603 1.00 89.25 102 SER A C 1
ATOM 791 O O . SER A 1 102 ? 6.007 -18.754 -4.691 1.00 89.25 102 SER A O 1
ATOM 793 N N . GLU A 1 103 ? 7.078 -19.981 -6.237 1.00 90.88 103 GLU A N 1
ATOM 794 C CA . GLU A 1 103 ? 8.429 -19.467 -5.957 1.00 90.88 103 GLU A CA 1
ATOM 795 C C . GLU A 1 103 ? 8.799 -18.237 -6.818 1.00 90.88 103 GLU A C 1
ATOM 797 O O . GLU A 1 103 ? 9.864 -17.647 -6.648 1.00 90.88 103 GLU A O 1
ATOM 802 N N . ALA A 1 104 ? 7.934 -17.823 -7.754 1.00 91.81 104 ALA A N 1
ATOM 803 C CA . ALA A 1 104 ? 8.134 -16.598 -8.528 1.00 91.81 104 ALA A CA 1
ATOM 804 C C . ALA A 1 104 ? 8.090 -15.345 -7.627 1.00 91.81 104 ALA A C 1
ATOM 806 O O . ALA A 1 104 ? 7.277 -15.285 -6.700 1.00 91.81 104 ALA A O 1
ATOM 807 N N . PRO A 1 105 ? 8.913 -14.316 -7.907 1.00 96.75 105 PRO A N 1
ATOM 808 C CA . PRO A 1 105 ? 9.058 -13.173 -7.015 1.00 96.75 105 PRO A CA 1
ATOM 809 C C . PRO A 1 105 ? 7.794 -12.308 -6.965 1.00 96.75 105 PRO A C 1
ATOM 811 O O . PRO A 1 105 ? 7.125 -12.072 -7.977 1.00 96.75 105 PRO A O 1
ATOM 814 N N . VAL A 1 106 ? 7.497 -11.797 -5.768 1.00 97.75 106 VAL A N 1
ATOM 815 C CA . VAL A 1 106 ? 6.363 -10.907 -5.494 1.00 97.75 106 VAL A CA 1
ATOM 816 C C . VAL A 1 106 ? 6.886 -9.553 -5.029 1.00 97.75 106 VAL A C 1
ATOM 818 O O . VAL A 1 106 ? 7.399 -9.420 -3.924 1.00 97.75 106 VAL A O 1
ATOM 821 N N . PHE A 1 107 ? 6.736 -8.526 -5.853 1.00 98.44 107 PHE A N 1
ATOM 822 C CA . PHE A 1 107 ? 7.135 -7.158 -5.544 1.00 98.44 107 PHE A CA 1
ATOM 823 C C . PHE A 1 107 ? 5.945 -6.392 -4.962 1.00 98.44 107 PHE A C 1
ATOM 825 O O . PHE A 1 107 ? 4.993 -6.075 -5.675 1.00 98.44 107 PHE A O 1
ATOM 832 N N . LEU A 1 108 ? 5.984 -6.116 -3.656 1.00 98.50 108 LEU A N 1
ATOM 833 C CA . LEU A 1 108 ? 4.968 -5.317 -2.969 1.00 98.50 108 LEU A CA 1
ATOM 834 C C . LEU A 1 108 ? 5.358 -3.831 -2.983 1.00 98.50 108 LEU A C 1
ATOM 836 O O . LEU A 1 108 ? 6.528 -3.510 -2.761 1.00 98.50 108 LEU A O 1
ATOM 840 N N . TYR A 1 109 ? 4.401 -2.928 -3.208 1.00 98.06 109 TYR A N 1
ATOM 841 C CA . TYR A 1 109 ? 4.602 -1.482 -3.062 1.00 98.06 109 TYR A CA 1
ATOM 842 C C . TYR A 1 109 ? 3.501 -0.785 -2.257 1.00 98.06 109 TYR A C 1
ATOM 844 O O . TYR A 1 109 ? 2.368 -1.259 -2.152 1.00 98.06 109 TYR A O 1
ATOM 852 N N . SER A 1 110 ? 3.850 0.394 -1.746 1.00 96.62 110 SER A N 1
ATOM 853 C CA . SER A 1 110 ? 2.933 1.422 -1.265 1.00 96.62 110 SER A CA 1
ATOM 854 C C . SER A 1 110 ? 3.172 2.704 -2.055 1.00 96.62 110 SER A C 1
ATOM 856 O O . SER A 1 110 ? 4.300 3.185 -2.100 1.00 96.62 110 SER A O 1
ATOM 858 N N . PHE A 1 111 ? 2.143 3.265 -2.686 1.00 94.25 111 PHE A N 1
ATOM 859 C CA . PHE A 1 111 ? 2.262 4.560 -3.360 1.00 94.25 111 PHE A CA 1
ATOM 860 C C . PHE A 1 111 ? 2.014 5.688 -2.353 1.00 94.25 111 PHE A C 1
ATOM 862 O O . PHE A 1 111 ? 0.871 5.934 -1.959 1.00 94.25 111 PHE A O 1
ATOM 869 N N . ASP A 1 112 ? 3.089 6.342 -1.914 1.00 91.88 112 ASP A N 1
ATOM 870 C CA . ASP A 1 112 ? 3.085 7.299 -0.801 1.00 91.88 112 ASP A CA 1
ATOM 871 C C . ASP A 1 112 ? 3.233 8.760 -1.258 1.00 91.88 112 ASP A C 1
ATOM 873 O O . ASP A 1 112 ? 2.997 9.683 -0.476 1.00 91.88 112 ASP A O 1
ATOM 877 N N . PHE A 1 113 ? 3.570 8.996 -2.528 1.00 88.69 113 PHE A N 1
ATOM 878 C CA . PHE A 1 113 ? 3.607 10.343 -3.088 1.00 88.69 113 PHE A CA 1
ATOM 879 C C . PHE A 1 113 ? 2.206 10.928 -3.311 1.00 88.69 113 PHE A C 1
ATOM 881 O O . PHE A 1 113 ? 1.301 10.266 -3.823 1.00 88.69 113 PHE A O 1
ATOM 888 N N . PHE A 1 114 ? 2.053 12.217 -3.012 1.00 83.06 114 PHE A N 1
ATOM 889 C CA . PHE A 1 114 ? 0.915 13.018 -3.447 1.00 83.06 114 PHE A CA 1
ATOM 890 C C . PHE A 1 114 ? 1.357 14.458 -3.713 1.00 83.06 114 PHE A C 1
ATOM 892 O O . PHE A 1 114 ? 2.201 14.995 -2.995 1.00 83.06 114 PHE A O 1
ATOM 899 N N . ASN A 1 115 ? 0.734 15.115 -4.692 1.00 78.00 115 ASN A N 1
ATOM 900 C CA . ASN A 1 115 ? 0.931 16.542 -4.910 1.00 78.00 115 ASN A CA 1
ATOM 901 C C . ASN A 1 115 ? -0.060 17.365 -4.061 1.00 78.00 115 ASN A C 1
ATOM 903 O O . ASN A 1 115 ? -1.271 17.339 -4.314 1.00 78.00 115 ASN A O 1
ATOM 907 N N . PRO A 1 116 ? 0.424 18.147 -3.075 1.00 68.19 116 PRO A N 1
ATOM 908 C CA . PRO A 1 116 ? -0.432 18.972 -2.228 1.00 68.19 116 PRO A CA 1
ATOM 909 C C . PRO A 1 116 ? -1.130 20.119 -2.977 1.00 68.19 116 PRO A C 1
ATOM 911 O O . PRO A 1 116 ? -2.080 20.684 -2.431 1.00 68.19 116 PRO A O 1
ATOM 914 N N . LYS A 1 117 ? -0.667 20.489 -4.180 1.00 64.50 117 LYS A N 1
ATOM 915 C CA . LYS A 1 117 ? -1.211 21.580 -5.008 1.00 64.50 117 LYS A CA 1
ATOM 916 C C . LYS A 1 117 ? -2.395 21.159 -5.885 1.00 64.50 117 LYS A C 1
ATOM 918 O O . LYS A 1 117 ? -3.193 22.026 -6.228 1.00 64.50 117 LYS A O 1
ATOM 923 N N . SER A 1 118 ? -2.580 19.869 -6.177 1.00 58.78 118 SER A N 1
ATOM 924 C CA . SER A 1 118 ? -3.639 19.338 -7.067 1.00 58.78 118 SER A CA 1
ATOM 925 C C . SER A 1 118 ? -5.078 19.405 -6.507 1.00 58.78 118 SER A C 1
ATOM 927 O O . SER A 1 118 ? -5.914 18.548 -6.801 1.00 58.78 118 SER A O 1
ATOM 929 N N . TRP A 1 119 ? -5.377 20.385 -5.648 1.00 51.91 119 TRP A N 1
ATOM 930 C CA . TRP A 1 119 ? -6.544 20.360 -4.759 1.00 51.91 119 TRP A CA 1
ATOM 931 C C . TRP A 1 119 ? -7.436 21.588 -4.721 1.00 51.91 119 TRP A C 1
ATOM 933 O O . TRP A 1 119 ? -8.513 21.517 -4.117 1.00 51.91 119 TRP A O 1
ATOM 943 N N . GLY A 1 120 ? -7.029 22.690 -5.353 1.00 51.22 120 GLY A N 1
ATOM 944 C CA . GLY A 1 120 ? -7.819 23.922 -5.390 1.00 51.22 120 GLY A CA 1
ATOM 945 C C . GLY A 1 120 ? -8.427 24.304 -4.027 1.00 51.22 120 GLY A C 1
ATOM 946 O O . GLY A 1 120 ? -7.826 24.105 -2.971 1.00 51.22 120 GLY A O 1
ATOM 947 N N . LEU A 1 121 ? -9.657 24.823 -4.040 1.00 44.31 121 LEU A N 1
ATOM 948 C CA . LEU A 1 121 ? -10.368 25.325 -2.852 1.00 44.31 121 LEU A CA 1
ATOM 949 C C . LEU A 1 121 ? -10.888 24.223 -1.892 1.00 44.31 121 LEU A C 1
ATOM 951 O O . LEU A 1 121 ? -11.373 24.536 -0.807 1.00 44.31 121 LEU A O 1
ATOM 955 N N . MET A 1 122 ? -10.814 22.936 -2.264 1.00 47.47 122 MET A N 1
ATOM 956 C CA . MET A 1 122 ? -11.319 21.810 -1.450 1.00 47.47 122 MET A CA 1
ATOM 957 C C . MET A 1 122 ? -10.299 21.285 -0.426 1.00 47.47 122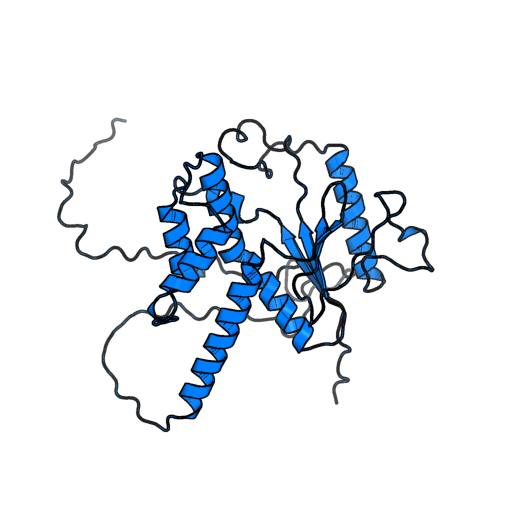 MET A C 1
ATOM 959 O O . MET A 1 122 ? -10.655 20.493 0.451 1.00 47.47 122 MET A O 1
ATOM 963 N N . GLY A 1 123 ? -9.050 21.764 -0.472 1.00 51.94 123 GLY A N 1
ATOM 964 C CA . GLY A 1 123 ? -7.976 21.345 0.436 1.00 51.94 123 GLY A CA 1
ATOM 965 C C . GLY A 1 123 ? -8.234 21.613 1.928 1.00 51.94 123 GLY A C 1
ATOM 966 O O . GLY A 1 123 ? -7.549 21.037 2.764 1.00 51.94 123 GLY A O 1
ATOM 967 N N . HIS A 1 124 ? -9.226 22.437 2.282 1.00 54.97 124 HIS A N 1
ATOM 968 C CA . HIS A 1 124 ? -9.541 22.787 3.675 1.00 54.97 124 HIS A CA 1
ATOM 969 C C . HIS A 1 124 ? -10.343 21.717 4.441 1.00 54.97 124 HIS A C 1
ATOM 971 O O . HIS A 1 124 ? -10.467 21.818 5.660 1.00 54.97 124 HIS A O 1
ATOM 977 N N . ARG A 1 125 ? -10.925 20.708 3.769 1.00 53.53 125 ARG A N 1
ATOM 978 C CA . ARG A 1 125 ? -11.770 19.689 4.433 1.00 53.53 125 ARG A CA 1
ATOM 979 C C . ARG A 1 125 ? -11.060 18.370 4.743 1.00 53.53 125 ARG A C 1
ATOM 981 O O . ARG A 1 125 ? -11.580 17.597 5.552 1.00 53.53 125 ARG A O 1
ATOM 988 N N . LEU A 1 126 ? -9.879 18.125 4.175 1.00 54.62 126 LEU A N 1
ATOM 989 C CA . LEU A 1 126 ? -9.201 16.828 4.241 1.00 54.62 126 LEU A CA 1
ATOM 990 C C . LEU A 1 126 ? -7.941 16.862 5.108 1.00 54.62 126 LEU A C 1
ATOM 992 O O . LEU A 1 126 ? -7.178 17.820 5.024 1.00 54.62 126 LEU A O 1
ATOM 996 N N . PRO A 1 127 ? -7.687 15.805 5.899 1.00 44.19 127 PRO A N 1
ATOM 997 C CA . PRO A 1 127 ? -6.551 15.749 6.821 1.00 44.19 127 PRO A CA 1
ATOM 998 C C . PRO A 1 127 ? -5.204 15.448 6.135 1.00 44.19 127 PRO A C 1
ATOM 1000 O O . PRO A 1 127 ? -4.148 15.591 6.750 1.00 44.19 127 PRO A O 1
ATOM 1003 N N . TYR A 1 128 ? -5.259 15.012 4.871 1.00 48.53 128 TYR A N 1
ATOM 1004 C CA . TYR A 1 128 ? -4.159 14.827 3.926 1.00 48.53 128 TYR A CA 1
ATOM 1005 C C . TYR A 1 128 ? -4.673 15.154 2.517 1.00 48.53 128 TYR A C 1
ATOM 1007 O O . TYR A 1 128 ? -5.856 14.976 2.233 1.00 48.53 128 TYR A O 1
ATOM 1015 N N . LYS A 1 129 ? -3.805 15.644 1.629 1.00 51.72 129 LYS A N 1
ATOM 1016 C CA . LYS A 1 129 ? -4.182 16.233 0.335 1.00 51.72 129 LYS A CA 1
ATOM 1017 C C . LYS A 1 129 ? -3.939 15.249 -0.854 1.00 51.72 129 LYS A C 1
ATOM 1019 O O . LYS A 1 129 ? -2.986 15.451 -1.583 1.00 51.72 129 LYS A O 1
ATOM 1024 N N . GLY A 1 130 ? -4.808 14.272 -1.197 1.00 45.28 130 GLY A N 1
ATOM 1025 C CA . GLY A 1 130 ? -4.839 13.509 -2.518 1.00 45.28 130 GLY A CA 1
ATOM 1026 C C . GLY A 1 130 ? -5.951 13.755 -3.632 1.00 45.28 130 GLY A C 1
ATOM 1027 O O . GLY A 1 130 ? -7.093 13.366 -3.452 1.00 45.28 130 GLY A O 1
ATOM 1028 N N . ALA A 1 131 ? -5.611 14.355 -4.790 1.00 42.12 131 ALA A N 1
ATOM 1029 C CA . ALA A 1 131 ? -6.374 15.175 -5.790 1.00 42.12 131 ALA A CA 1
ATOM 1030 C C . ALA A 1 131 ? -7.887 14.998 -6.163 1.00 42.12 131 ALA A C 1
ATOM 1032 O O . ALA A 1 131 ? -8.370 13.882 -6.323 1.00 42.12 131 ALA A O 1
ATOM 1033 N N . LEU A 1 132 ? -8.582 16.123 -6.495 1.00 45.81 132 LEU A N 1
ATOM 1034 C CA . LEU A 1 132 ? -9.945 16.158 -7.109 1.00 45.81 132 LEU A CA 1
ATOM 1035 C C . LEU A 1 132 ? -10.283 17.285 -8.146 1.00 45.81 132 LEU A C 1
ATOM 1037 O O . LEU A 1 132 ? -11.353 17.190 -8.742 1.00 45.81 132 LEU A O 1
ATOM 1041 N N . ALA A 1 133 ? -9.464 18.321 -8.425 1.00 45.44 133 ALA A N 1
ATOM 1042 C CA . ALA A 1 133 ? -9.721 19.279 -9.539 1.00 45.44 133 ALA A CA 1
ATOM 1043 C C . ALA A 1 133 ? -8.528 20.216 -9.862 1.00 45.44 133 ALA A C 1
ATOM 1045 O O . ALA A 1 133 ? -7.764 20.550 -8.961 1.00 45.44 133 ALA A O 1
ATOM 1046 N N . ASN A 1 134 ? -8.428 20.669 -11.130 1.00 50.00 134 ASN A N 1
ATOM 1047 C CA . ASN A 1 134 ? -7.338 21.453 -11.754 1.00 50.00 134 ASN A CA 1
ATOM 1048 C C . ASN A 1 134 ? -5.939 20.934 -11.401 1.00 50.00 134 ASN A C 1
ATOM 1050 O O . ASN A 1 134 ? -5.232 21.480 -10.557 1.00 50.00 134 ASN A O 1
ATOM 1054 N N . PHE A 1 135 ? -5.565 19.840 -12.060 1.00 57.84 135 PHE A N 1
ATOM 1055 C CA . PHE A 1 135 ? -4.295 19.169 -11.832 1.00 57.84 135 PHE A CA 1
ATOM 1056 C C . PHE A 1 135 ? -3.163 19.933 -12.531 1.00 57.84 135 PHE A C 1
ATOM 1058 O O . PHE A 1 135 ? -2.996 19.840 -13.745 1.00 57.84 135 PHE A O 1
ATOM 1065 N N . GLU A 1 136 ? -2.399 20.707 -11.765 1.00 69.62 136 GLU A N 1
ATOM 1066 C CA . GLU A 1 136 ? -1.127 21.259 -12.223 1.00 69.62 136 GLU A CA 1
ATOM 1067 C C . GLU A 1 136 ? -0.017 20.272 -11.858 1.00 69.62 136 GLU A C 1
ATOM 1069 O O . GLU A 1 136 ? 0.291 20.076 -1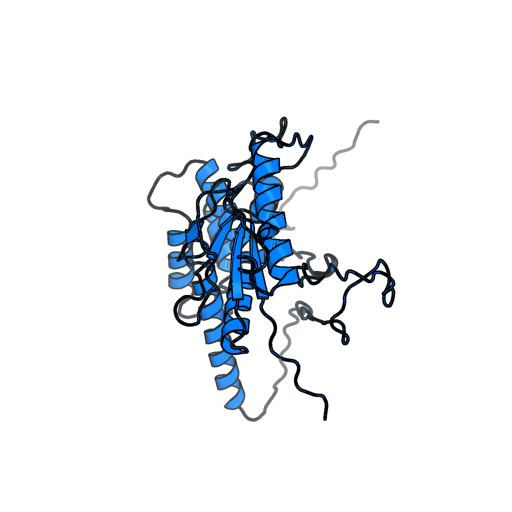0.680 1.00 69.62 136 GLU A O 1
ATOM 1074 N N . PHE A 1 137 ? 0.563 19.627 -12.872 1.00 78.69 137 PHE A N 1
ATOM 1075 C CA . PHE A 1 137 ? 1.726 18.767 -12.680 1.00 78.69 137 PHE A CA 1
ATOM 1076 C C . PHE A 1 137 ? 2.919 19.613 -12.240 1.00 78.69 137 PHE A C 1
ATOM 1078 O O . PHE A 1 137 ? 3.363 20.516 -12.949 1.00 78.69 137 PHE A O 1
ATOM 1085 N N . THR A 1 138 ? 3.446 19.302 -11.065 1.00 86.25 138 THR A N 1
ATOM 1086 C CA . THR A 1 138 ? 4.700 19.857 -10.563 1.00 86.25 138 THR A CA 1
ATOM 1087 C C . THR A 1 138 ? 5.889 19.079 -11.121 1.00 86.25 138 THR A C 1
ATOM 1089 O O . THR A 1 138 ? 5.744 17.974 -11.645 1.00 86.25 138 THR A O 1
ATOM 1092 N N . ALA A 1 139 ? 7.093 19.633 -10.972 1.00 90.19 139 ALA A N 1
ATOM 1093 C CA . ALA A 1 139 ? 8.321 18.903 -11.283 1.00 90.19 139 ALA A CA 1
ATOM 1094 C C . ALA A 1 139 ? 8.427 17.588 -10.482 1.00 90.19 139 ALA A C 1
ATOM 1096 O O . ALA A 1 139 ? 8.880 16.580 -11.019 1.00 90.19 139 ALA A O 1
ATOM 1097 N N . ASP A 1 140 ? 7.937 17.577 -9.239 1.00 90.50 140 ASP A N 1
ATOM 1098 C CA . ASP A 1 140 ? 7.911 16.381 -8.395 1.00 90.50 140 ASP A CA 1
ATOM 1099 C C . ASP A 1 140 ? 6.935 15.324 -8.933 1.00 90.50 140 ASP A C 1
ATOM 1101 O O . ASP A 1 140 ? 7.273 14.141 -8.945 1.00 90.50 140 ASP A O 1
ATOM 1105 N N . ASP A 1 141 ? 5.765 15.727 -9.451 1.00 85.69 141 ASP A N 1
ATOM 1106 C CA . ASP A 1 141 ? 4.842 14.790 -10.110 1.00 85.69 141 ASP A CA 1
ATOM 1107 C C . ASP A 1 141 ? 5.487 14.134 -11.327 1.00 85.69 141 ASP A C 1
ATOM 1109 O O . ASP A 1 141 ? 5.385 12.922 -11.500 1.00 85.69 141 ASP A O 1
ATOM 1113 N N . LEU A 1 142 ? 6.156 14.932 -12.166 1.00 88.38 142 LEU A N 1
ATOM 1114 C CA . LEU A 1 142 ? 6.840 14.428 -13.356 1.00 88.38 142 LEU A CA 1
ATOM 1115 C C . LEU A 1 142 ? 7.957 13.455 -12.976 1.00 88.38 142 LEU A C 1
ATOM 1117 O O . LEU A 1 142 ? 8.096 12.408 -13.606 1.00 88.38 142 LEU A O 1
ATOM 1121 N N . ARG A 1 143 ? 8.697 13.752 -11.904 1.00 91.50 143 ARG A N 1
ATOM 1122 C CA . ARG A 1 143 ? 9.755 12.878 -11.397 1.00 91.50 143 ARG A CA 1
ATOM 1123 C C . ARG A 1 143 ? 9.205 11.549 -10.881 1.00 91.50 143 ARG A C 1
ATOM 1125 O O . ARG A 1 143 ? 9.705 10.494 -11.261 1.00 91.50 143 ARG A O 1
ATOM 1132 N N . VAL A 1 144 ? 8.160 11.571 -10.053 1.00 90.06 144 VAL A N 1
ATOM 1133 C CA . VAL A 1 144 ? 7.541 10.337 -9.537 1.00 90.06 144 VAL A CA 1
ATOM 1134 C C . VAL A 1 144 ? 6.857 9.548 -10.654 1.00 90.06 144 VAL A C 1
ATOM 1136 O O . VAL A 1 144 ? 6.927 8.316 -10.662 1.00 90.06 144 VAL A O 1
ATOM 1139 N N . LEU A 1 145 ? 6.252 10.230 -11.630 1.00 89.00 145 LEU A N 1
ATOM 1140 C CA . LEU A 1 145 ? 5.710 9.609 -12.837 1.00 89.00 145 LEU A CA 1
ATOM 1141 C C . LEU A 1 145 ? 6.803 8.881 -13.622 1.00 89.00 145 LEU A C 1
ATOM 1143 O O . LEU A 1 145 ? 6.593 7.738 -14.027 1.00 89.00 145 LEU A O 1
ATOM 1147 N N . GLU A 1 146 ? 7.963 9.505 -13.817 1.00 90.62 146 GLU A N 1
ATOM 1148 C CA . GLU A 1 146 ? 9.085 8.905 -14.539 1.00 90.62 146 GLU A CA 1
ATOM 1149 C C . GLU A 1 146 ? 9.664 7.698 -13.789 1.00 90.62 146 GLU A C 1
ATOM 1151 O O . GLU A 1 146 ? 9.813 6.629 -14.388 1.00 90.62 146 GLU A O 1
ATOM 1156 N N . ILE A 1 147 ? 9.883 7.817 -12.473 1.00 93.00 147 ILE A N 1
ATOM 1157 C CA . ILE A 1 147 ? 10.315 6.707 -11.603 1.00 93.00 147 ILE A CA 1
ATOM 1158 C C . ILE A 1 147 ? 9.332 5.535 -11.707 1.00 93.00 147 ILE A C 1
ATOM 1160 O O . ILE A 1 147 ? 9.727 4.407 -12.003 1.00 93.00 147 ILE A O 1
ATOM 1164 N N . THR A 1 148 ? 8.038 5.795 -11.507 1.00 92.69 148 THR A N 1
ATOM 1165 C CA . THR A 1 148 ? 6.994 4.758 -11.525 1.00 92.69 148 THR A CA 1
ATOM 1166 C C . THR A 1 148 ? 6.897 4.113 -12.907 1.00 92.69 148 THR A C 1
ATOM 1168 O O . THR A 1 148 ? 6.880 2.890 -13.031 1.00 92.69 148 THR A O 1
ATOM 1171 N N . THR A 1 149 ? 6.917 4.912 -13.974 1.00 90.88 149 THR A N 1
ATOM 1172 C CA . THR A 1 149 ? 6.891 4.402 -15.352 1.00 90.88 149 THR A CA 1
ATOM 1173 C C . THR A 1 149 ? 8.107 3.521 -15.632 1.00 90.88 149 THR A C 1
ATOM 1175 O O . THR A 1 149 ? 7.968 2.450 -16.230 1.00 90.88 149 THR A O 1
ATOM 1178 N N . LYS A 1 150 ? 9.299 3.911 -15.163 1.00 91.88 150 LYS A N 1
ATOM 1179 C CA . LYS A 1 150 ? 10.522 3.112 -15.306 1.00 91.88 150 LYS A CA 1
ATOM 1180 C C . LYS A 1 150 ? 10.411 1.776 -14.569 1.00 91.88 150 LYS A C 1
ATOM 1182 O O . LYS A 1 150 ? 10.603 0.736 -15.188 1.00 91.88 150 LYS A O 1
ATOM 1187 N N . LEU A 1 151 ? 10.009 1.784 -13.298 1.00 94.94 151 LEU A N 1
ATOM 1188 C CA . LEU A 1 151 ? 9.820 0.566 -12.500 1.00 94.94 151 LEU A CA 1
ATOM 1189 C C . LEU A 1 151 ? 8.813 -0.404 -13.153 1.00 94.94 151 LEU A C 1
ATOM 1191 O O . LEU A 1 151 ? 9.068 -1.604 -13.254 1.00 94.94 151 LEU A O 1
ATOM 1195 N N . TRP A 1 152 ? 7.691 0.112 -13.663 1.00 93.88 152 TRP A N 1
ATOM 1196 C CA . TRP A 1 152 ? 6.645 -0.700 -14.292 1.00 93.88 152 TRP A CA 1
ATOM 1197 C C . TRP A 1 152 ? 7.078 -1.244 -15.653 1.00 93.88 152 TRP A C 1
ATOM 1199 O O . TRP A 1 152 ? 6.825 -2.408 -15.963 1.00 93.88 152 TRP A O 1
ATOM 1209 N N . THR A 1 153 ? 7.731 -0.418 -16.476 1.00 90.94 153 THR A N 1
ATOM 1210 C CA . THR A 1 153 ? 8.254 -0.845 -17.785 1.00 90.94 153 THR A CA 1
ATOM 1211 C C . THR A 1 153 ? 9.359 -1.886 -17.627 1.00 90.94 153 THR A C 1
ATOM 1213 O O . THR A 1 153 ? 9.367 -2.866 -18.370 1.00 90.94 153 THR A O 1
ATOM 1216 N N . ASN A 1 154 ? 10.241 -1.730 -16.637 1.00 93.06 154 ASN A N 1
ATOM 1217 C CA . ASN A 1 154 ? 11.247 -2.726 -16.282 1.00 93.06 154 ASN A CA 1
ATOM 1218 C C . ASN A 1 154 ? 10.597 -4.050 -15.877 1.00 93.06 154 ASN A C 1
ATOM 1220 O O . ASN A 1 154 ? 10.903 -5.089 -16.460 1.00 93.06 154 ASN A O 1
ATOM 1224 N N . PHE A 1 155 ? 9.627 -4.006 -14.960 1.00 94.94 155 PHE A N 1
ATOM 1225 C CA . PHE A 1 155 ? 8.899 -5.201 -14.547 1.00 94.94 155 PHE A CA 1
ATOM 1226 C C . PHE A 1 155 ? 8.205 -5.890 -15.730 1.00 94.94 155 PHE A C 1
ATOM 1228 O O . PHE A 1 155 ? 8.283 -7.107 -15.874 1.00 94.94 155 PHE A O 1
ATOM 1235 N N . ALA A 1 156 ? 7.577 -5.125 -16.625 1.00 87.38 156 ALA A N 1
ATOM 1236 C CA . ALA A 1 156 ? 6.920 -5.675 -17.808 1.00 87.38 156 ALA A CA 1
ATOM 1237 C C . ALA A 1 156 ? 7.903 -6.332 -18.794 1.00 87.38 156 ALA A C 1
ATOM 1239 O O . ALA A 1 156 ? 7.566 -7.347 -19.402 1.00 87.38 156 ALA A O 1
ATOM 1240 N N . LYS A 1 157 ? 9.104 -5.763 -18.963 1.00 85.81 157 LYS A N 1
ATOM 1241 C CA . LYS A 1 157 ? 10.129 -6.270 -19.888 1.00 85.81 157 LYS A CA 1
ATOM 1242 C C . LYS A 1 157 ? 10.899 -7.469 -19.334 1.00 85.81 157 LYS A C 1
ATOM 1244 O O . LYS A 1 157 ? 11.189 -8.391 -20.090 1.00 85.81 157 LYS A O 1
ATOM 1249 N N . TYR A 1 158 ? 11.251 -7.440 -18.050 1.00 91.31 158 TYR A N 1
ATOM 1250 C CA . TYR A 1 158 ? 12.222 -8.373 -17.461 1.00 91.31 158 TYR A CA 1
ATOM 1251 C C . TYR A 1 158 ? 11.654 -9.225 -16.322 1.00 91.31 158 TYR A C 1
ATOM 1253 O O . TYR A 1 158 ? 12.331 -10.133 -15.854 1.00 91.31 158 TYR A O 1
ATOM 1261 N N . GLY A 1 159 ? 10.439 -8.941 -15.845 1.00 90.94 159 GLY A N 1
ATOM 1262 C CA . GLY A 1 159 ? 9.892 -9.562 -14.636 1.00 90.94 159 GLY A CA 1
ATOM 1263 C C . GLY A 1 159 ? 10.499 -9.037 -13.329 1.00 90.94 159 GLY A C 1
ATOM 1264 O O . GLY A 1 159 ? 10.132 -9.520 -12.260 1.00 90.94 159 GLY A O 1
ATOM 1265 N N . ASP A 1 160 ? 11.391 -8.047 -13.408 1.00 95.56 160 ASP A N 1
ATOM 1266 C CA . ASP A 1 160 ? 12.088 -7.418 -12.284 1.00 95.56 160 ASP A CA 1
ATOM 1267 C C . ASP A 1 160 ? 12.001 -5.883 -12.438 1.00 95.56 160 ASP A C 1
ATOM 1269 O O . ASP A 1 160 ? 12.425 -5.348 -13.472 1.00 95.56 160 ASP A O 1
ATOM 1273 N N . PRO A 1 161 ? 11.437 -5.142 -11.461 1.00 96.00 161 PRO A N 1
ATOM 1274 C CA . PRO A 1 161 ? 11.316 -3.686 -11.546 1.00 96.00 161 PRO A CA 1
ATOM 1275 C C . PRO A 1 161 ? 12.674 -2.963 -11.531 1.00 96.00 161 PRO A C 1
ATOM 1277 O O . PRO A 1 161 ? 12.756 -1.808 -11.955 1.00 96.00 161 PRO A O 1
ATOM 1280 N N . ASN A 1 162 ? 13.750 -3.631 -11.104 1.00 96.06 162 ASN A N 1
ATOM 1281 C CA . ASN A 1 162 ? 15.105 -3.077 -11.090 1.00 96.06 162 ASN A CA 1
ATOM 1282 C C . ASN A 1 162 ? 15.758 -3.038 -12.486 1.00 96.06 162 ASN A C 1
ATOM 1284 O O . ASN A 1 162 ? 16.843 -2.478 -12.630 1.00 96.06 162 ASN A O 1
ATOM 1288 N N . GLY A 1 163 ? 15.111 -3.604 -13.511 1.00 92.75 163 GLY A N 1
ATOM 1289 C CA . GLY A 1 163 ? 15.613 -3.583 -14.882 1.00 92.75 163 GLY A CA 1
ATOM 1290 C C . GLY A 1 163 ? 16.524 -4.763 -15.215 1.00 92.75 163 GLY A C 1
ATOM 1291 O O . GLY A 1 163 ? 16.413 -5.844 -14.641 1.00 92.75 163 GLY A O 1
ATOM 1292 N N . SER A 1 164 ? 17.419 -4.562 -16.179 1.00 90.75 164 SER A N 1
ATOM 1293 C CA . SER A 1 164 ? 18.385 -5.562 -16.632 1.00 90.75 164 SER A CA 1
ATOM 1294 C C . SER A 1 164 ? 19.790 -4.979 -16.641 1.00 90.75 164 SER A C 1
ATOM 1296 O O . SER A 1 164 ? 20.019 -3.901 -17.182 1.00 90.75 164 SER A O 1
ATOM 1298 N N . ALA A 1 165 ? 20.764 -5.738 -16.136 1.00 90.12 165 ALA A N 1
ATOM 1299 C CA . ALA A 1 165 ? 22.177 -5.356 -16.184 1.00 90.12 165 ALA A CA 1
ATOM 1300 C C . ALA A 1 165 ? 22.713 -5.184 -17.621 1.00 90.12 165 ALA A C 1
ATOM 1302 O O . ALA A 1 165 ? 23.744 -4.547 -17.821 1.00 90.12 165 ALA A O 1
ATOM 1303 N N . PHE A 1 166 ? 22.020 -5.744 -18.616 1.00 91.00 166 PHE A N 1
ATOM 1304 C CA . PHE A 1 166 ? 22.383 -5.648 -20.030 1.00 91.00 166 PHE A CA 1
ATOM 1305 C C . PHE A 1 166 ? 21.691 -4.489 -20.763 1.00 91.00 166 PHE A C 1
ATOM 1307 O O . PHE A 1 166 ? 22.015 -4.233 -21.920 1.00 91.00 166 PHE A O 1
ATOM 1314 N N . ASP A 1 167 ? 20.751 -3.791 -20.116 1.00 87.75 167 ASP A N 1
ATOM 1315 C CA . ASP A 1 167 ? 20.060 -2.629 -20.678 1.00 87.75 167 ASP A CA 1
ATOM 1316 C C . ASP A 1 167 ? 20.283 -1.410 -19.780 1.00 87.75 167 ASP A C 1
ATOM 1318 O O . ASP A 1 167 ? 19.583 -1.200 -18.789 1.00 87.75 167 ASP A O 1
ATOM 1322 N N . THR A 1 168 ? 21.248 -0.566 -20.140 1.00 88.38 168 THR A N 1
ATOM 1323 C CA . THR A 1 168 ? 21.568 0.653 -19.383 1.00 88.38 168 THR A CA 1
ATOM 1324 C C . THR A 1 168 ? 20.386 1.620 -19.284 1.00 88.38 168 THR A C 1
ATOM 1326 O O . THR A 1 168 ? 20.275 2.335 -18.289 1.00 88.38 168 THR A O 1
ATOM 1329 N N . SER A 1 169 ? 19.454 1.603 -20.247 1.00 87.75 169 SER A N 1
ATOM 1330 C CA . SER A 1 169 ? 18.251 2.449 -20.227 1.00 87.75 169 SER A CA 1
ATOM 1331 C C . SER A 1 169 ? 17.225 2.024 -19.170 1.00 87.75 169 SER A C 1
ATOM 1333 O O . SER A 1 169 ? 16.297 2.784 -18.870 1.00 87.75 169 SER A O 1
ATOM 1335 N N . SER A 1 170 ? 17.387 0.826 -18.600 1.00 88.94 170 SER A N 1
ATOM 1336 C CA . SER A 1 170 ? 16.563 0.311 -17.504 1.00 88.94 170 SER A CA 1
ATOM 1337 C C . SER A 1 170 ? 17.003 0.820 -16.123 1.00 88.94 170 SER A C 1
ATOM 1339 O O . SER A 1 170 ? 16.265 0.646 -15.154 1.00 88.94 170 SER A O 1
ATOM 1341 N N . SER A 1 171 ? 18.158 1.491 -16.027 1.00 90.50 171 SER A N 1
ATOM 1342 C CA . SER A 1 171 ? 18.659 2.061 -14.773 1.00 90.50 171 SER A CA 1
ATOM 1343 C C . SER A 1 171 ? 17.736 3.152 -14.213 1.00 90.50 171 SER A C 1
ATOM 1345 O O . SER A 1 171 ? 17.140 3.934 -14.956 1.00 90.50 171 SER A O 1
ATOM 1347 N N . LEU A 1 172 ? 17.668 3.223 -12.881 1.00 89.19 172 LEU A N 1
ATOM 1348 C CA . LEU A 1 172 ? 16.995 4.283 -12.117 1.00 89.19 172 LEU A CA 1
ATOM 1349 C C . LEU A 1 172 ? 17.973 5.319 -11.537 1.00 89.19 172 LEU A C 1
ATOM 1351 O O . LEU A 1 172 ? 17.528 6.290 -10.929 1.00 89.19 172 LEU A O 1
ATOM 1355 N N . SER A 1 173 ? 19.286 5.127 -11.724 1.00 89.56 173 SER A N 1
ATOM 1356 C CA . SER A 1 173 ? 20.350 5.945 -11.113 1.00 89.56 173 SER A CA 1
ATOM 1357 C C . SER A 1 173 ? 20.214 7.444 -11.368 1.00 89.56 173 SER A C 1
ATOM 1359 O O . SER A 1 173 ? 20.602 8.247 -10.525 1.00 89.56 173 SER A O 1
ATOM 1361 N N . ASP A 1 174 ? 19.656 7.811 -12.519 1.00 88.69 174 ASP A N 1
ATOM 1362 C CA . ASP A 1 174 ? 19.541 9.205 -12.947 1.00 88.69 174 ASP A CA 1
ATOM 1363 C C . ASP A 1 174 ? 18.278 9.877 -12.378 1.00 88.69 174 ASP A C 1
ATOM 1365 O O . ASP A 1 174 ? 18.164 11.101 -12.385 1.00 88.69 174 ASP A O 1
ATOM 1369 N N . LEU A 1 175 ? 17.328 9.086 -11.864 1.00 87.81 175 LEU A N 1
ATOM 1370 C CA . LEU A 1 175 ? 16.015 9.554 -11.409 1.00 87.81 175 LEU A CA 1
ATOM 1371 C C . LEU A 1 175 ? 15.940 9.712 -9.886 1.00 87.81 175 LEU A C 1
ATOM 1373 O O . LEU A 1 175 ? 15.244 10.595 -9.370 1.00 87.81 175 LEU A O 1
ATOM 1377 N N . CYS A 1 176 ? 16.653 8.871 -9.144 1.00 89.31 176 CYS A N 1
ATOM 1378 C CA . CYS A 1 176 ? 16.578 8.802 -7.688 1.00 89.31 176 CYS A CA 1
ATOM 1379 C C . CYS A 1 176 ? 17.862 8.215 -7.082 1.00 89.31 176 CYS A C 1
ATOM 1381 O O . CYS A 1 176 ? 18.613 7.533 -7.783 1.00 89.31 176 CYS A O 1
ATOM 1383 N N . PRO A 1 177 ? 18.111 8.447 -5.776 1.00 90.19 177 PRO A N 1
ATOM 1384 C CA . PRO A 1 177 ? 19.202 7.791 -5.067 1.00 90.19 177 PRO A CA 1
ATOM 1385 C C . PRO A 1 177 ? 19.186 6.268 -5.276 1.00 90.19 177 PRO A C 1
ATOM 1387 O O . PRO A 1 177 ? 18.103 5.689 -5.397 1.00 90.19 177 PRO A O 1
ATOM 1390 N N . PRO A 1 178 ? 20.355 5.603 -5.309 1.00 89.81 178 PRO A N 1
ATOM 1391 C CA . PRO A 1 178 ? 20.416 4.164 -5.511 1.00 89.81 178 PRO A CA 1
ATOM 1392 C C . PRO A 1 178 ? 19.603 3.407 -4.459 1.00 89.81 178 PRO A C 1
ATOM 1394 O O . PRO A 1 178 ? 19.855 3.514 -3.260 1.00 89.81 178 PRO A O 1
ATOM 1397 N N . PHE A 1 179 ? 18.664 2.593 -4.927 1.00 93.19 179 PHE A N 1
ATOM 1398 C CA . PHE A 1 179 ? 17.940 1.624 -4.119 1.00 93.19 179 PHE A CA 1
ATOM 1399 C C . PHE A 1 179 ? 17.750 0.342 -4.928 1.00 93.19 179 PHE A C 1
ATOM 1401 O O . PHE A 1 179 ? 17.921 0.324 -6.148 1.00 93.19 179 PHE A O 1
ATOM 1408 N N . ARG A 1 180 ? 17.383 -0.738 -4.241 1.00 95.12 180 ARG A N 1
ATOM 1409 C CA . ARG A 1 180 ? 16.966 -1.984 -4.877 1.00 95.12 180 ARG A CA 1
ATOM 1410 C C . ARG A 1 180 ? 15.601 -2.370 -4.343 1.00 95.12 180 ARG A C 1
ATOM 1412 O O . ARG A 1 180 ? 15.424 -2.470 -3.131 1.00 95.12 180 ARG A O 1
ATOM 1419 N N . TRP A 1 181 ? 14.649 -2.592 -5.240 1.00 97.56 181 TRP A N 1
ATOM 1420 C CA . TRP A 1 181 ? 13.356 -3.137 -4.862 1.00 97.56 181 TRP A CA 1
ATOM 1421 C C . TRP A 1 181 ? 13.497 -4.641 -4.666 1.00 97.56 181 TRP A C 1
ATOM 1423 O O . TRP A 1 181 ? 13.617 -5.402 -5.627 1.00 97.56 181 TRP A O 1
ATOM 1433 N N . GLU A 1 182 ? 13.513 -5.064 -3.409 1.00 98.19 182 GLU A N 1
ATOM 1434 C CA . GLU A 1 182 ? 13.543 -6.476 -3.044 1.00 98.19 182 GLU A CA 1
ATOM 1435 C C . GLU A 1 182 ? 12.120 -7.056 -2.994 1.00 98.19 182 GLU A C 1
ATOM 1437 O O . GLU A 1 182 ? 11.204 -6.386 -2.502 1.00 98.19 182 GLU A O 1
ATOM 1442 N N . PRO A 1 183 ? 11.906 -8.292 -3.478 1.00 98.25 183 PRO A N 1
ATOM 1443 C CA . PRO A 1 183 ? 10.607 -8.938 -3.373 1.00 98.25 183 PRO A CA 1
ATOM 1444 C C . PRO A 1 183 ? 10.260 -9.245 -1.909 1.00 98.25 183 PRO A C 1
ATOM 1446 O O . PRO A 1 183 ? 11.135 -9.427 -1.057 1.00 98.25 183 PRO A O 1
ATOM 1449 N N . ALA A 1 184 ? 8.964 -9.338 -1.628 1.00 98.12 184 ALA A N 1
ATOM 1450 C CA . ALA A 1 184 ? 8.453 -9.925 -0.400 1.00 98.12 184 ALA A CA 1
ATOM 1451 C C . ALA A 1 184 ? 8.822 -11.415 -0.337 1.00 98.12 184 ALA A C 1
ATOM 1453 O O . ALA A 1 184 ? 8.908 -12.087 -1.369 1.00 98.12 184 ALA A O 1
ATOM 1454 N N . THR A 1 185 ? 9.016 -11.938 0.873 1.00 98.06 185 THR A N 1
ATOM 1455 C CA . THR A 1 185 ? 9.370 -13.349 1.098 1.00 98.06 185 THR A CA 1
ATOM 1456 C C . THR A 1 185 ? 8.416 -14.004 2.090 1.00 98.06 185 THR A C 1
ATOM 1458 O O . THR A 1 185 ? 7.616 -13.326 2.737 1.00 98.06 185 THR A O 1
ATOM 1461 N N . LYS A 1 186 ? 8.494 -15.331 2.241 1.00 96.88 186 LYS A N 1
ATOM 1462 C CA . LYS A 1 186 ? 7.718 -16.060 3.259 1.00 96.88 186 LYS A CA 1
ATOM 1463 C C . LYS A 1 186 ? 8.076 -15.585 4.677 1.00 96.88 186 LYS A C 1
ATOM 1465 O O . LYS A 1 186 ? 7.201 -15.499 5.535 1.00 96.88 186 LYS A O 1
ATOM 1470 N N . GLU A 1 187 ? 9.338 -15.218 4.903 1.00 97.44 187 GLU A N 1
ATOM 1471 C CA . GLU A 1 187 ? 9.859 -14.699 6.174 1.00 97.44 187 GLU A CA 1
ATOM 1472 C C . GLU A 1 187 ? 9.408 -13.256 6.425 1.00 97.44 187 GLU A C 1
ATOM 1474 O O . GLU A 1 187 ? 9.018 -12.924 7.546 1.00 97.44 187 GLU A O 1
ATOM 1479 N N . ASN A 1 188 ? 9.417 -12.406 5.388 1.00 98.06 188 ASN A N 1
ATOM 1480 C CA . ASN A 1 188 ? 8.844 -11.066 5.457 1.00 98.06 188 ASN A CA 1
ATOM 1481 C C . ASN A 1 188 ? 7.867 -10.781 4.299 1.00 98.06 188 ASN A C 1
ATOM 1483 O O . ASN A 1 188 ? 8.242 -10.153 3.302 1.00 98.06 188 ASN A O 1
ATOM 1487 N N . PRO A 1 189 ? 6.577 -11.142 4.454 1.00 97.94 189 PRO A N 1
ATOM 1488 C CA . PRO A 1 189 ? 5.562 -10.896 3.431 1.00 97.94 189 PRO A CA 1
ATOM 1489 C C . PRO A 1 189 ? 5.108 -9.428 3.377 1.00 97.94 189 PRO A C 1
ATOM 1491 O O . PRO A 1 189 ? 4.221 -9.084 2.600 1.00 97.94 189 PRO A O 1
ATOM 1494 N N . GLN A 1 190 ? 5.645 -8.565 4.243 1.00 98.31 190 GLN A N 1
ATOM 1495 C CA . GLN A 1 190 ? 5.293 -7.145 4.336 1.00 98.31 190 GLN A CA 1
ATOM 1496 C C . GLN A 1 190 ? 6.359 -6.226 3.747 1.00 98.31 190 GLN A C 1
ATOM 1498 O O . GLN A 1 190 ? 6.149 -5.011 3.690 1.00 98.31 190 GLN A O 1
ATOM 1503 N N . ARG A 1 191 ? 7.510 -6.782 3.355 1.00 98.38 191 ARG A N 1
ATOM 1504 C CA . ARG A 1 191 ? 8.569 -6.018 2.714 1.00 98.38 191 ARG A CA 1
ATOM 1505 C C . ARG A 1 191 ? 8.038 -5.398 1.431 1.00 98.38 191 ARG A C 1
ATOM 1507 O O . ARG A 1 191 ? 7.490 -6.105 0.589 1.00 98.38 191 ARG A O 1
ATOM 1514 N N . HIS A 1 192 ? 8.197 -4.090 1.295 1.00 98.38 192 HIS A N 1
ATOM 1515 C CA . HIS A 1 192 ? 7.666 -3.349 0.161 1.00 98.38 192 HIS A CA 1
ATOM 1516 C C . HIS A 1 192 ? 8.494 -2.115 -0.168 1.00 98.38 192 HIS A C 1
ATOM 1518 O O . HIS A 1 192 ? 9.224 -1.600 0.678 1.00 98.38 192 HIS A O 1
ATOM 1524 N N . LEU A 1 193 ? 8.332 -1.624 -1.393 1.00 98.31 193 LEU A N 1
ATOM 1525 C CA . LEU A 1 193 ? 8.840 -0.320 -1.798 1.00 98.31 193 LEU A CA 1
ATOM 1526 C C . LEU A 1 193 ? 7.809 0.765 -1.457 1.00 98.31 193 LEU A C 1
ATOM 1528 O O . LEU A 1 193 ? 6.666 0.697 -1.912 1.00 98.31 193 LEU A O 1
ATOM 1532 N N . SER A 1 194 ? 8.208 1.776 -0.691 1.00 97.31 194 SER A N 1
ATOM 1533 C CA . SER A 1 194 ? 7.494 3.052 -0.630 1.00 97.31 194 SER A CA 1
ATOM 1534 C C . SER A 1 194 ? 7.849 3.858 -1.877 1.00 97.31 194 SER A C 1
ATOM 1536 O O . SER A 1 194 ? 9.012 4.190 -2.107 1.00 97.31 194 SER A O 1
ATOM 1538 N N . ILE A 1 195 ? 6.856 4.138 -2.717 1.00 95.56 195 ILE A N 1
ATOM 1539 C CA . ILE A 1 195 ? 7.005 4.974 -3.907 1.00 95.56 195 ILE A CA 1
ATOM 1540 C C . ILE A 1 195 ? 6.651 6.398 -3.503 1.00 95.56 195 ILE A C 1
ATOM 1542 O O . ILE A 1 195 ? 5.480 6.783 -3.436 1.00 95.56 195 ILE A O 1
ATOM 1546 N N . ALA A 1 196 ? 7.699 7.155 -3.212 1.00 93.62 196 ALA A N 1
ATOM 1547 C CA . ALA A 1 196 ? 7.673 8.567 -2.877 1.00 93.62 196 ALA A CA 1
ATOM 1548 C C . ALA A 1 196 ? 8.621 9.338 -3.815 1.00 93.62 196 ALA A C 1
ATOM 1550 O O . ALA A 1 196 ? 9.169 8.771 -4.762 1.00 93.62 196 ALA A O 1
ATOM 1551 N N . LEU A 1 197 ? 8.843 10.629 -3.546 1.00 91.88 197 LEU A N 1
ATOM 1552 C CA . LEU A 1 197 ? 9.858 11.417 -4.258 1.00 91.88 197 LEU A CA 1
ATOM 1553 C C . LEU A 1 197 ? 11.260 10.790 -4.134 1.00 91.88 197 LEU A C 1
ATOM 1555 O O . LEU A 1 197 ? 12.057 10.835 -5.069 1.00 91.88 197 LEU A O 1
ATOM 1559 N N . GLU A 1 198 ? 11.518 10.170 -2.984 1.00 93.56 198 GLU A N 1
ATOM 1560 C CA . GLU A 1 198 ? 12.684 9.339 -2.712 1.00 93.56 198 GLU A CA 1
ATOM 1561 C C . GLU A 1 198 ? 12.195 7.928 -2.365 1.00 93.56 198 GLU A C 1
ATOM 1563 O O . G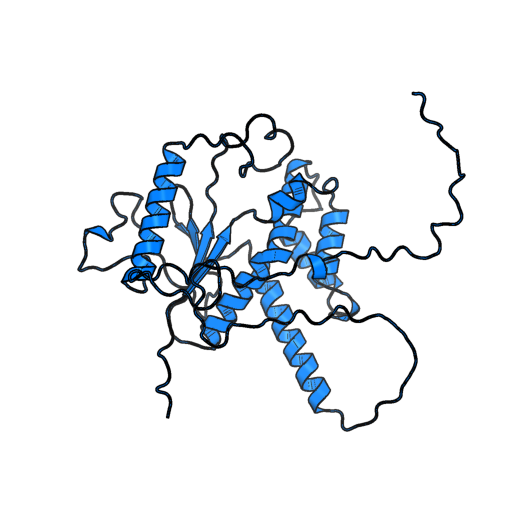LU A 1 198 ? 11.738 7.701 -1.243 1.00 93.56 198 GLU A O 1
ATOM 1568 N N . PRO A 1 199 ? 12.214 6.987 -3.326 1.00 96.12 199 PRO A N 1
ATOM 1569 C CA . PRO A 1 199 ? 11.762 5.629 -3.070 1.00 96.12 199 PRO A CA 1
ATOM 1570 C C . PRO A 1 199 ? 12.657 4.909 -2.060 1.00 96.12 199 PRO A C 1
ATOM 1572 O O . PRO A 1 199 ? 13.882 5.041 -2.093 1.00 96.12 199 PRO A O 1
ATOM 1575 N N . SER A 1 200 ? 12.053 4.107 -1.187 1.00 96.50 200 SER A N 1
ATOM 1576 C CA . SER A 1 200 ? 12.781 3.401 -0.128 1.00 96.50 200 SER A CA 1
ATOM 1577 C C . SER A 1 200 ? 12.116 2.079 0.256 1.00 96.50 200 SER A C 1
ATOM 1579 O O . SER A 1 200 ? 10.905 1.899 0.116 1.00 96.50 200 SER A O 1
ATOM 1581 N N . MET A 1 201 ? 12.917 1.121 0.732 1.00 97.81 201 MET A N 1
ATOM 1582 C CA . MET A 1 201 ? 12.418 -0.172 1.208 1.00 97.81 201 MET A CA 1
ATOM 1583 C C . MET A 1 201 ? 11.913 -0.073 2.647 1.00 97.81 201 MET A C 1
ATOM 1585 O O . MET A 1 201 ? 12.572 0.497 3.515 1.00 97.81 201 MET A O 1
ATOM 1589 N N . HIS A 1 202 ? 10.755 -0.675 2.902 1.00 97.75 202 HIS A N 1
ATOM 1590 C CA . HIS A 1 202 ? 10.118 -0.737 4.211 1.00 97.75 202 HIS A CA 1
ATOM 1591 C C . HIS A 1 202 ? 9.795 -2.186 4.583 1.00 97.75 202 HIS A C 1
ATOM 1593 O O . HIS A 1 202 ? 9.264 -2.947 3.776 1.00 97.75 202 HIS A O 1
ATOM 1599 N N . GLU A 1 203 ? 10.042 -2.555 5.842 1.00 98.00 203 GLU A N 1
ATOM 1600 C CA . GLU A 1 203 ? 9.846 -3.930 6.328 1.00 98.00 203 GLU A CA 1
ATOM 1601 C C . GLU A 1 203 ? 8.439 -4.193 6.897 1.00 98.00 203 GLU A C 1
ATOM 1603 O O . GLU A 1 203 ? 8.103 -5.334 7.201 1.00 98.00 203 GLU A O 1
ATOM 1608 N N . THR A 1 204 ? 7.613 -3.161 7.094 1.00 97.06 204 THR A N 1
ATOM 1609 C CA . THR A 1 204 ? 6.275 -3.283 7.702 1.00 97.06 204 THR A CA 1
ATOM 1610 C C . THR A 1 204 ? 5.239 -2.492 6.914 1.00 97.06 204 THR A C 1
ATOM 1612 O O . THR A 1 204 ? 5.255 -1.263 6.899 1.00 97.06 204 THR A O 1
ATOM 1615 N N . PHE A 1 205 ? 4.300 -3.197 6.289 1.00 96.69 205 PHE A N 1
ATOM 1616 C CA . PHE A 1 205 ? 3.242 -2.619 5.470 1.00 96.69 205 PHE A CA 1
ATOM 1617 C C . PHE A 1 205 ? 2.092 -2.118 6.351 1.00 96.69 205 PHE A C 1
ATOM 1619 O O . PHE A 1 205 ? 1.496 -2.890 7.105 1.00 96.69 205 PHE A O 1
ATOM 1626 N N . LYS A 1 206 ? 1.794 -0.811 6.285 1.00 94.50 206 LYS A N 1
ATOM 1627 C CA . LYS A 1 206 ? 0.681 -0.155 7.010 1.00 94.50 206 LYS A CA 1
ATOM 1628 C C . LYS A 1 206 ? 0.632 -0.521 8.501 1.00 94.50 206 LYS A C 1
ATOM 1630 O O . LYS A 1 206 ? -0.386 -0.977 9.025 1.00 94.50 206 LYS A O 1
ATOM 1635 N N . ASN A 1 207 ? 1.777 -0.385 9.177 1.00 93.00 207 ASN A N 1
ATOM 1636 C CA . ASN A 1 207 ? 1.959 -0.693 10.605 1.00 93.00 207 ASN A CA 1
ATOM 1637 C C . ASN A 1 207 ? 1.575 -2.141 10.999 1.00 93.00 207 ASN A C 1
ATOM 1639 O O . ASN A 1 207 ? 1.263 -2.442 12.159 1.00 93.00 207 ASN A O 1
ATOM 1643 N N . GLY A 1 208 ? 1.578 -3.047 10.018 1.00 95.06 208 GLY A N 1
ATOM 1644 C CA . GLY A 1 208 ? 1.273 -4.466 10.153 1.00 95.06 208 GLY A CA 1
ATOM 1645 C C . GLY A 1 208 ? -0.196 -4.807 10.358 1.00 95.06 208 GLY A C 1
ATOM 1646 O O . GLY A 1 208 ? -0.519 -5.968 10.621 1.00 95.06 208 GLY A O 1
ATOM 1647 N N . ARG A 1 209 ? -1.105 -3.833 10.226 1.00 95.12 209 ARG A N 1
ATOM 1648 C CA . ARG A 1 209 ? -2.547 -4.085 10.366 1.00 95.12 209 ARG A CA 1
ATOM 1649 C C . ARG A 1 209 ? -3.076 -5.030 9.284 1.00 95.12 209 ARG A C 1
ATOM 1651 O O . ARG A 1 209 ? -3.750 -5.993 9.654 1.00 95.12 209 ARG A O 1
ATOM 1658 N N . PRO A 1 210 ? -2.741 -4.861 7.988 1.00 95.62 210 PRO A N 1
ATOM 1659 C CA . PRO A 1 210 ? -3.251 -5.755 6.952 1.00 95.62 210 PRO A CA 1
ATOM 1660 C C . PRO A 1 210 ? -2.822 -7.209 7.151 1.00 95.62 210 PRO A C 1
ATOM 1662 O O . PRO A 1 210 ? -3.627 -8.115 6.939 1.00 95.62 210 PRO A O 1
ATOM 1665 N N . LEU A 1 211 ? -1.582 -7.441 7.603 1.00 95.50 211 LEU A N 1
ATOM 1666 C CA . LEU A 1 211 ? -1.077 -8.795 7.843 1.00 95.50 211 LEU A CA 1
ATOM 1667 C C . LEU A 1 211 ? -1.810 -9.465 9.002 1.00 95.50 211 LEU A C 1
ATOM 1669 O O . LEU A 1 211 ? -2.180 -10.632 8.890 1.00 95.50 211 LEU A O 1
ATOM 1673 N N . LEU A 1 212 ? -2.054 -8.722 10.084 1.00 93.69 212 LEU A N 1
ATOM 1674 C CA . LEU A 1 212 ? -2.827 -9.211 11.222 1.00 93.69 212 LEU A CA 1
ATOM 1675 C C . LEU A 1 212 ? -4.233 -9.653 10.787 1.00 93.69 212 LEU A C 1
ATOM 1677 O O . LEU A 1 212 ? -4.650 -10.766 11.100 1.00 93.69 212 LEU A O 1
ATOM 1681 N N . PHE A 1 213 ? -4.930 -8.829 9.998 1.00 92.94 213 PHE A N 1
ATOM 1682 C CA . PHE A 1 213 ? -6.246 -9.174 9.455 1.00 92.94 213 PHE A CA 1
ATOM 1683 C C . PHE A 1 213 ? -6.216 -10.382 8.516 1.00 92.94 213 PHE A C 1
ATOM 1685 O O . PHE A 1 213 ? -7.105 -11.233 8.588 1.00 92.94 213 PHE A O 1
ATOM 1692 N N . ALA A 1 214 ? -5.232 -10.451 7.617 1.00 92.44 214 ALA A N 1
ATOM 1693 C CA . ALA A 1 214 ? -5.120 -11.540 6.654 1.00 92.44 214 ALA A CA 1
ATOM 1694 C C . ALA A 1 214 ? -4.904 -12.889 7.359 1.00 92.44 214 ALA A C 1
ATOM 1696 O O . ALA A 1 214 ? -5.663 -13.825 7.105 1.00 92.44 214 ALA A O 1
ATOM 1697 N N . LYS A 1 215 ? -3.958 -12.954 8.307 1.00 91.19 215 LYS A N 1
ATOM 1698 C CA . LYS A 1 215 ? -3.681 -14.165 9.099 1.00 91.19 215 LYS A CA 1
ATOM 1699 C C . LYS A 1 215 ? -4.884 -14.598 9.931 1.00 91.19 215 LYS A C 1
ATOM 1701 O O . LYS A 1 215 ? -5.305 -15.745 9.839 1.00 91.19 215 LYS A O 1
ATOM 1706 N N . MET A 1 216 ? -5.511 -13.657 10.639 1.00 88.88 216 MET A N 1
ATOM 1707 C CA . MET A 1 216 ? -6.725 -13.914 11.421 1.00 88.88 216 MET A CA 1
ATOM 1708 C C . MET A 1 216 ? -7.846 -14.536 10.567 1.00 88.88 216 MET A C 1
ATOM 1710 O O . MET A 1 216 ? -8.528 -15.461 11.005 1.00 88.88 216 MET A O 1
ATOM 1714 N N . ARG A 1 217 ? -8.051 -14.041 9.338 1.00 87.62 217 ARG A N 1
ATOM 1715 C CA . ARG A 1 217 ? -9.071 -14.585 8.425 1.00 87.62 217 ARG A CA 1
ATOM 1716 C C . ARG A 1 217 ? -8.707 -15.979 7.918 1.00 87.62 217 ARG A C 1
ATOM 1718 O O . ARG A 1 217 ? -9.598 -16.814 7.817 1.00 87.62 217 ARG A O 1
ATOM 1725 N N . MET A 1 218 ? -7.434 -16.225 7.612 1.00 84.25 218 MET A N 1
ATOM 1726 C CA . MET A 1 218 ? -6.949 -17.542 7.185 1.00 84.25 218 MET A CA 1
ATOM 1727 C C . MET A 1 218 ? -7.113 -18.589 8.296 1.00 84.25 218 MET A C 1
ATOM 1729 O O . MET A 1 218 ? -7.660 -19.658 8.047 1.00 84.25 218 MET A O 1
ATOM 1733 N N . GLU A 1 219 ? -6.751 -18.256 9.537 1.00 84.25 219 GLU A N 1
ATOM 1734 C CA . GLU A 1 219 ? -6.926 -19.137 10.701 1.00 84.25 219 GLU A CA 1
ATOM 1735 C C . GLU A 1 219 ? -8.403 -19.476 10.956 1.00 84.25 219 GLU A C 1
ATOM 1737 O O . GLU A 1 219 ? -8.747 -20.635 11.188 1.00 84.25 219 GLU A O 1
ATOM 1742 N N . ASN A 1 220 ? -9.300 -18.488 10.859 1.00 79.31 220 ASN A N 1
ATOM 1743 C CA . ASN A 1 220 ? -10.734 -18.711 11.064 1.00 79.31 220 ASN A CA 1
ATOM 1744 C C . ASN A 1 220 ? -11.348 -19.615 9.976 1.00 79.31 220 ASN A C 1
ATOM 1746 O O . ASN A 1 220 ? -12.223 -20.429 10.265 1.00 79.31 220 ASN A O 1
ATOM 1750 N N . VAL A 1 221 ? -10.870 -19.520 8.728 1.00 77.06 221 VAL A N 1
ATOM 1751 C CA . VAL A 1 221 ? -11.275 -20.441 7.650 1.00 77.06 221 VAL A CA 1
ATOM 1752 C C . VAL A 1 221 ? -10.842 -21.874 7.972 1.00 77.06 221 VAL A C 1
ATOM 1754 O O . VAL A 1 221 ? -11.673 -22.775 7.879 1.00 77.06 221 VAL A O 1
ATOM 1757 N N . SER A 1 222 ? -9.605 -22.079 8.433 1.00 72.69 222 SER A N 1
ATOM 1758 C CA . SER A 1 222 ? -9.093 -23.405 8.815 1.00 72.69 222 SER A CA 1
ATOM 1759 C C . SER A 1 222 ? -9.859 -24.038 9.986 1.00 72.69 222 SER A C 1
ATOM 1761 O O . SER A 1 222 ? -10.073 -25.252 10.022 1.00 72.69 222 SER A O 1
ATOM 1763 N N . ILE A 1 223 ? -10.316 -23.230 10.951 1.00 74.12 223 ILE A N 1
ATOM 1764 C CA . ILE A 1 223 ? -11.150 -23.712 12.066 1.00 74.12 223 ILE A CA 1
ATOM 1765 C C . ILE A 1 223 ? -12.536 -24.126 11.557 1.00 74.12 223 ILE A C 1
ATOM 1767 O O . ILE A 1 223 ? -13.050 -25.175 11.938 1.00 74.12 223 ILE A O 1
ATOM 1771 N N . LYS A 1 224 ? -13.144 -23.329 10.671 1.00 74.31 224 LYS A N 1
ATOM 1772 C CA . LYS A 1 224 ? -14.467 -23.647 10.121 1.00 74.31 224 LYS A CA 1
ATOM 1773 C C . LYS A 1 224 ? -14.427 -24.899 9.240 1.00 74.31 224 LYS A C 1
ATOM 1775 O O . LYS A 1 224 ? -15.328 -25.720 9.372 1.00 74.31 224 LYS A O 1
ATOM 1780 N N . SER A 1 225 ? -13.387 -25.084 8.419 1.00 69.25 225 SER A N 1
ATOM 1781 C CA . SER A 1 225 ? -13.241 -26.289 7.588 1.00 69.25 225 SER A CA 1
ATOM 1782 C C . SER A 1 225 ? -13.024 -27.555 8.423 1.00 69.25 225 SER A C 1
ATOM 1784 O O . SER A 1 225 ? -13.672 -28.567 8.181 1.00 69.25 225 SER A O 1
ATOM 1786 N N . SER A 1 226 ? -12.189 -27.489 9.467 1.00 66.31 226 SER A N 1
ATOM 1787 C CA . SER A 1 226 ? -11.982 -28.634 10.370 1.00 66.31 226 SER A CA 1
ATOM 1788 C C . SER A 1 226 ? -13.226 -28.985 11.198 1.00 66.31 226 SER A C 1
ATOM 1790 O O . SER A 1 226 ? -13.446 -30.155 11.506 1.00 66.31 226 SER A O 1
ATOM 1792 N N . ALA A 1 227 ? -14.078 -28.005 11.520 1.00 63.62 227 ALA A N 1
ATOM 1793 C CA . ALA A 1 227 ? -15.351 -28.250 12.195 1.00 63.62 227 ALA A CA 1
ATOM 1794 C C . ALA A 1 227 ? -16.391 -28.925 11.280 1.00 63.62 227 ALA A C 1
ATOM 1796 O O . ALA A 1 227 ? -17.105 -29.824 11.729 1.00 63.62 227 ALA A O 1
ATOM 1797 N N . THR A 1 228 ? -16.467 -28.540 10.001 1.00 56.00 228 THR A N 1
ATOM 1798 C CA . THR A 1 228 ? -17.416 -29.127 9.036 1.00 56.00 228 THR A CA 1
ATOM 1799 C C . THR A 1 228 ? -17.068 -30.559 8.638 1.00 56.00 228 THR A C 1
ATOM 1801 O O . THR A 1 228 ? -17.977 -31.349 8.405 1.00 56.00 228 THR A O 1
ATOM 1804 N N . ASP A 1 229 ? -15.787 -30.933 8.656 1.00 47.06 229 ASP A N 1
ATOM 1805 C CA . ASP A 1 229 ? -15.346 -32.306 8.360 1.00 47.06 229 ASP A CA 1
ATOM 1806 C C . ASP A 1 229 ? -15.688 -33.311 9.486 1.00 47.06 229 ASP A C 1
ATOM 1808 O O . ASP A 1 229 ? -15.551 -34.521 9.314 1.00 47.06 229 ASP A O 1
ATOM 1812 N N . SER A 1 230 ? -16.160 -32.824 10.643 1.00 45.97 230 SER A N 1
ATOM 1813 C CA . SER A 1 230 ? -16.471 -33.635 11.831 1.00 45.97 230 SER A CA 1
ATOM 1814 C C . SER A 1 230 ? -17.964 -33.928 12.050 1.00 45.97 230 SER A C 1
ATOM 1816 O O . SER A 1 230 ? -18.315 -34.579 13.035 1.00 45.97 230 SER A O 1
ATOM 1818 N N . VAL A 1 231 ? -18.855 -33.494 11.149 1.00 40.38 231 VAL A N 1
ATOM 1819 C CA . VAL A 1 231 ? -20.310 -33.670 11.309 1.00 40.38 231 VAL A CA 1
ATOM 1820 C C . VAL A 1 231 ? -20.921 -34.371 10.093 1.00 40.38 231 VAL A C 1
ATOM 1822 O O . VAL A 1 231 ? -21.138 -33.763 9.049 1.00 40.38 231 VAL A O 1
ATOM 1825 N N . SER A 1 232 ? -21.251 -35.656 10.248 1.00 34.44 232 SER A N 1
ATOM 1826 C CA . SER A 1 232 ? -22.170 -36.380 9.363 1.00 34.44 232 SER A CA 1
ATOM 1827 C C . SER A 1 232 ? -23.629 -36.003 9.670 1.00 34.44 232 SER A C 1
ATOM 1829 O O . SER A 1 232 ? -24.073 -36.196 10.799 1.00 34.44 232 SER A O 1
ATOM 1831 N N . ASP A 1 233 ? -24.329 -35.487 8.655 1.00 37.78 233 ASP A N 1
ATOM 1832 C CA . ASP A 1 233 ? -25.783 -35.324 8.451 1.00 37.78 233 ASP A CA 1
ATOM 1833 C C . ASP A 1 233 ? -26.737 -35.120 9.650 1.00 37.78 233 ASP A C 1
ATOM 1835 O O . ASP A 1 233 ? -26.997 -36.018 10.448 1.00 37.78 233 ASP A O 1
ATOM 1839 N N . SER A 1 234 ? -27.431 -33.971 9.655 1.00 29.03 234 SER A N 1
ATOM 1840 C CA . SER A 1 234 ? -28.908 -33.887 9.753 1.00 29.03 234 SER A CA 1
ATOM 1841 C C . SER A 1 234 ? -29.385 -32.423 9.718 1.00 29.03 234 SER A C 1
ATOM 1843 O O . SER A 1 234 ? -29.366 -31.704 10.715 1.00 29.03 234 SER A O 1
ATOM 1845 N N . PHE A 1 235 ? -29.845 -31.957 8.551 1.00 30.23 235 PHE A N 1
ATOM 1846 C CA . PHE A 1 235 ? -30.489 -30.645 8.414 1.00 30.23 235 PHE A CA 1
ATOM 1847 C C . PHE A 1 235 ? -31.917 -30.685 8.983 1.00 30.23 235 PHE A C 1
ATOM 1849 O O . PHE A 1 235 ? -32.832 -31.235 8.374 1.00 30.23 235 PHE A O 1
ATOM 1856 N N . SER A 1 236 ? -32.107 -30.059 10.145 1.00 28.44 236 SER A N 1
ATOM 1857 C CA . SER A 1 236 ? -33.414 -29.673 10.683 1.00 28.44 236 SER A CA 1
ATOM 1858 C C . SER A 1 236 ? -33.693 -28.214 10.320 1.00 28.44 236 SER A C 1
ATOM 1860 O O . SER A 1 236 ? -32.984 -27.304 10.746 1.00 28.44 236 SER A O 1
ATOM 1862 N N . THR A 1 237 ? -34.743 -27.992 9.535 1.00 39.72 237 THR A N 1
ATOM 1863 C CA . THR A 1 237 ? -35.243 -26.679 9.115 1.00 39.72 237 THR A CA 1
ATOM 1864 C C . THR A 1 237 ? -35.918 -25.934 10.271 1.00 39.72 237 THR A C 1
ATOM 1866 O O . THR A 1 237 ? -36.916 -26.416 10.807 1.00 39.72 237 THR A O 1
ATOM 1869 N N . ALA A 1 238 ? -35.446 -24.727 10.597 1.00 28.02 238 ALA A N 1
ATOM 1870 C CA . ALA A 1 238 ? -36.196 -23.743 11.382 1.00 28.02 238 ALA A CA 1
ATOM 1871 C C . ALA A 1 238 ? -36.107 -22.346 10.728 1.00 28.02 238 ALA A C 1
ATOM 1873 O O . ALA A 1 238 ? -35.086 -22.027 10.116 1.00 28.02 238 ALA A O 1
ATOM 1874 N N . PRO A 1 239 ? -37.169 -21.519 10.805 1.00 32.78 239 PRO A N 1
ATOM 1875 C CA . PRO A 1 239 ? -37.407 -20.446 9.853 1.00 32.78 239 PRO A CA 1
ATOM 1876 C C . PRO A 1 239 ? -36.893 -19.107 10.387 1.00 32.78 239 PRO A C 1
ATOM 1878 O O . PRO A 1 239 ? -37.570 -18.426 11.153 1.00 32.78 239 PRO A O 1
ATOM 1881 N N . TYR A 1 240 ? -35.721 -18.686 9.925 1.00 27.56 240 TYR A N 1
ATOM 1882 C CA . TYR A 1 240 ? -35.293 -17.294 10.030 1.00 27.56 240 TYR A CA 1
ATOM 1883 C C . TYR A 1 240 ? -34.861 -16.817 8.645 1.00 27.56 240 TYR A C 1
ATOM 1885 O O . TYR A 1 240 ? -33.760 -17.105 8.189 1.00 27.56 240 TYR A O 1
ATOM 1893 N N . ASN A 1 241 ? -35.754 -16.091 7.965 1.00 33.31 241 ASN A N 1
ATOM 1894 C CA . ASN A 1 241 ? -35.436 -15.381 6.726 1.00 33.31 241 ASN A CA 1
ATOM 1895 C C . ASN A 1 241 ? -34.538 -14.176 7.045 1.00 33.31 241 ASN A C 1
ATOM 1897 O O . ASN A 1 241 ? -35.005 -13.041 7.149 1.00 33.31 241 ASN A O 1
ATOM 1901 N N . CYS A 1 242 ? -33.243 -14.431 7.191 1.00 28.45 242 CYS A N 1
ATOM 1902 C CA . CYS A 1 242 ? -32.208 -13.443 6.927 1.00 28.45 242 CYS A CA 1
ATOM 1903 C C . CYS A 1 242 ? -31.791 -13.648 5.472 1.00 28.45 242 CYS A C 1
ATOM 1905 O O . CYS A 1 242 ? -31.186 -14.660 5.146 1.00 28.45 242 CYS A O 1
ATOM 1907 N N . TYR A 1 243 ? -32.186 -12.728 4.593 1.00 30.91 243 TYR A N 1
ATOM 1908 C CA . TYR A 1 243 ? -31.823 -12.786 3.180 1.00 30.91 243 TYR A CA 1
ATOM 1909 C C . TYR A 1 243 ? -30.300 -12.804 3.031 1.00 30.91 243 TYR A C 1
ATOM 1911 O O . TYR A 1 243 ? -29.621 -11.928 3.574 1.00 30.91 243 TYR A O 1
ATOM 1919 N N . ASP A 1 244 ? -29.806 -13.802 2.298 1.00 34.59 244 ASP A N 1
ATOM 1920 C CA . ASP A 1 244 ? -28.410 -13.948 1.910 1.00 34.59 244 ASP A CA 1
ATOM 1921 C C . ASP A 1 244 ? -27.871 -12.642 1.324 1.00 34.59 244 ASP A C 1
ATOM 1923 O O . ASP A 1 244 ? -28.452 -12.041 0.413 1.00 34.59 244 ASP A O 1
ATOM 1927 N N . VAL A 1 245 ? -26.720 -12.212 1.838 1.00 39.50 245 VAL A N 1
ATOM 1928 C CA . VAL A 1 245 ? -25.839 -11.333 1.076 1.00 39.50 245 VAL A CA 1
ATOM 1929 C C . VAL A 1 245 ? -25.357 -12.207 -0.070 1.00 39.50 245 VAL A C 1
ATOM 1931 O O . VAL A 1 245 ? -24.565 -13.111 0.174 1.00 39.50 245 VAL A O 1
ATOM 1934 N N . GLY A 1 246 ? -25.912 -12.009 -1.269 1.00 34.25 246 GLY A N 1
ATOM 1935 C CA . GLY A 1 246 ? -25.567 -12.819 -2.435 1.00 34.25 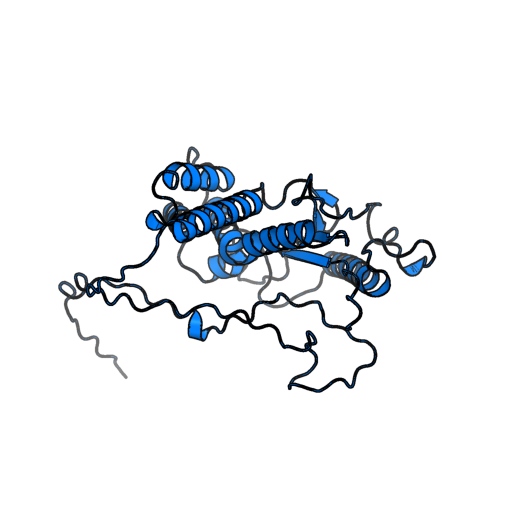246 GLY A CA 1
ATOM 1936 C C . GLY A 1 246 ? -24.054 -12.981 -2.531 1.00 34.25 246 GLY A C 1
ATOM 1937 O O . GLY A 1 246 ? -23.321 -11.997 -2.389 1.00 34.25 246 GLY A O 1
ATOM 1938 N N . ASP A 1 247 ? -23.601 -14.224 -2.696 1.00 39.69 247 ASP A N 1
ATOM 1939 C CA . ASP A 1 247 ? -22.183 -14.553 -2.743 1.00 39.69 247 ASP A CA 1
ATOM 1940 C C . ASP A 1 247 ? -21.454 -13.597 -3.688 1.00 39.69 247 ASP A C 1
ATOM 1942 O O . ASP A 1 247 ? -21.852 -13.392 -4.839 1.00 39.69 247 ASP A O 1
ATOM 1946 N N . VAL A 1 248 ? -20.362 -12.999 -3.210 1.00 39.47 248 VAL A N 1
ATOM 1947 C CA . VAL A 1 248 ? -19.463 -12.241 -4.079 1.00 39.47 248 VAL A CA 1
ATOM 1948 C C . VAL A 1 248 ? -18.777 -13.249 -4.999 1.00 39.47 248 VAL A C 1
ATOM 1950 O O . VAL A 1 248 ? -17.720 -13.794 -4.676 1.00 39.47 248 VAL A O 1
ATOM 1953 N N . VAL A 1 249 ? -19.391 -13.522 -6.151 1.00 33.56 249 VAL A N 1
ATOM 1954 C CA . VAL A 1 249 ? -18.838 -14.428 -7.157 1.00 33.56 249 VAL A CA 1
ATOM 1955 C C . VAL A 1 249 ? -17.655 -13.741 -7.830 1.00 33.56 249 VAL A C 1
ATOM 1957 O O . VAL A 1 249 ? -17.804 -12.900 -8.717 1.00 33.56 249 VAL A O 1
ATOM 1960 N N . LYS A 1 250 ? -16.445 -14.120 -7.416 1.00 36.16 250 LYS A N 1
ATOM 1961 C CA . LYS A 1 250 ? -15.229 -13.835 -8.177 1.00 36.16 250 LYS A CA 1
ATOM 1962 C C . LYS A 1 250 ? -15.212 -14.765 -9.386 1.00 36.16 250 LYS A C 1
ATOM 1964 O O . LYS A 1 250 ? -14.961 -15.956 -9.242 1.00 36.16 250 LYS A O 1
ATOM 1969 N N . SER A 1 251 ? -15.470 -14.232 -10.573 1.00 39.28 251 SER A N 1
ATOM 1970 C CA . SER A 1 251 ? -15.213 -14.949 -11.822 1.00 39.28 251 SER A CA 1
ATOM 1971 C C . SER A 1 251 ? -14.003 -14.328 -12.509 1.00 39.28 251 SER A C 1
ATOM 1973 O O . SER A 1 251 ? -13.942 -13.120 -12.735 1.00 39.28 251 SER A O 1
ATOM 1975 N N . CYS A 1 252 ? -13.008 -15.159 -12.806 1.00 37.34 252 CYS A N 1
ATOM 1976 C CA . CYS A 1 252 ? -11.968 -14.812 -13.764 1.00 37.34 252 CYS A CA 1
ATOM 1977 C C . CYS A 1 252 ? -12.494 -15.159 -15.156 1.00 37.34 252 CYS A C 1
ATOM 1979 O O . CYS A 1 252 ? -13.138 -16.195 -15.328 1.00 37.34 252 CYS A O 1
ATOM 1981 N N . ASP A 1 253 ? -12.200 -14.328 -16.154 1.00 38.09 253 ASP A N 1
ATOM 1982 C CA . ASP A 1 253 ? -12.392 -14.757 -17.534 1.00 38.09 253 ASP A CA 1
ATOM 1983 C C . ASP A 1 253 ? -11.572 -16.036 -17.767 1.00 38.09 253 ASP A C 1
ATOM 1985 O O . ASP A 1 253 ? -10.396 -16.103 -17.400 1.00 38.09 253 ASP A O 1
ATOM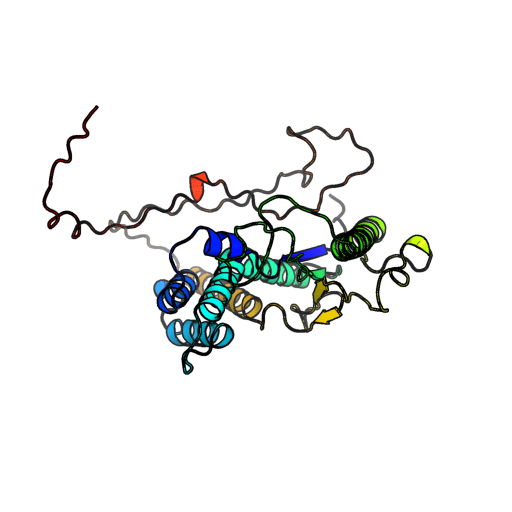 1989 N N . SER A 1 254 ? -12.199 -17.058 -18.353 1.00 38.78 254 SER A N 1
ATOM 1990 C CA . SER A 1 254 ? -11.589 -18.382 -18.554 1.00 38.78 254 SER A CA 1
ATOM 1991 C C . SER A 1 254 ? -10.290 -18.353 -19.375 1.00 38.78 254 SER A C 1
ATOM 1993 O O . SER A 1 254 ? -9.522 -19.315 -19.348 1.00 38.78 254 SER A O 1
ATOM 1995 N N . THR A 1 255 ? -10.026 -17.251 -20.085 1.00 41.12 255 THR A N 1
ATOM 1996 C CA . THR A 1 255 ? -8.830 -17.047 -20.908 1.00 41.12 255 THR A CA 1
ATOM 1997 C C . THR A 1 255 ? -7.751 -16.208 -20.218 1.00 41.12 255 THR A C 1
ATOM 1999 O O . THR A 1 255 ? -6.613 -16.176 -20.692 1.00 41.12 255 THR A O 1
ATOM 2002 N N . GLY A 1 256 ? -8.072 -15.544 -19.099 1.00 38.44 256 GLY A N 1
ATOM 2003 C CA . GLY A 1 256 ? -7.130 -14.734 -18.322 1.00 38.44 256 GLY A CA 1
ATOM 2004 C C . GLY A 1 256 ? -6.572 -13.507 -19.057 1.00 38.44 256 GLY A C 1
ATOM 2005 O O . GLY A 1 256 ? -5.506 -13.021 -18.685 1.00 38.44 256 GLY A O 1
ATOM 2006 N N . ARG A 1 257 ? -7.245 -13.015 -20.109 1.00 37.81 257 ARG A N 1
ATOM 2007 C CA . ARG A 1 257 ? -6.825 -11.837 -20.888 1.00 37.81 257 ARG A CA 1
ATOM 2008 C C . ARG A 1 257 ? -7.937 -10.792 -20.935 1.00 37.81 257 ARG A C 1
ATOM 2010 O O . ARG A 1 257 ? -8.985 -11.039 -21.519 1.00 37.81 257 ARG A O 1
ATOM 2017 N N . TRP A 1 258 ? -7.678 -9.605 -20.395 1.00 44.81 258 TRP A N 1
ATOM 2018 C CA . TRP A 1 258 ? -8.553 -8.443 -20.549 1.00 44.81 258 TRP A CA 1
ATOM 2019 C C . TRP A 1 258 ? -7.918 -7.474 -21.541 1.00 44.81 258 TRP A C 1
ATOM 2021 O O . TRP A 1 258 ? -6.896 -6.882 -21.230 1.00 44.81 258 TRP A O 1
ATOM 2031 N N . MET A 1 259 ? -8.496 -7.312 -22.734 1.00 41.00 259 MET A N 1
ATOM 2032 C CA . MET A 1 259 ? -8.087 -6.268 -23.679 1.00 41.00 259 MET A CA 1
ATOM 2033 C C . MET A 1 259 ? -9.302 -5.839 -24.518 1.00 41.00 259 MET A C 1
ATOM 2035 O O . MET A 1 259 ? -9.942 -6.678 -25.145 1.00 41.00 259 MET A O 1
ATOM 2039 N N . GLY A 1 260 ? -9.639 -4.544 -24.500 1.00 41.16 260 GLY A N 1
ATOM 2040 C CA . GLY A 1 260 ? -10.668 -3.944 -25.362 1.00 41.16 260 GLY A CA 1
ATOM 2041 C C . GLY A 1 260 ? -12.015 -3.605 -24.699 1.00 41.16 260 GLY A C 1
ATOM 2042 O O . GLY A 1 260 ? -12.365 -4.095 -23.630 1.00 41.16 260 GLY A O 1
ATOM 2043 N N . LYS A 1 261 ? -12.790 -2.736 -25.370 1.00 35.44 261 LYS A N 1
ATOM 2044 C CA . LYS A 1 261 ? -14.156 -2.301 -24.985 1.00 35.44 261 LYS A CA 1
ATOM 2045 C C . LYS A 1 261 ? -15.194 -3.436 -25.016 1.00 35.44 261 LYS A C 1
ATOM 2047 O O . LYS A 1 261 ? -16.322 -3.249 -24.567 1.00 35.44 261 LYS A O 1
ATOM 2052 N N . SER A 1 262 ? -14.834 -4.579 -25.589 1.00 43.78 262 SER A N 1
ATOM 2053 C CA . SER A 1 262 ? -15.700 -5.728 -25.837 1.00 43.78 262 SER A CA 1
ATOM 2054 C C . SER A 1 262 ? -14.874 -7.011 -25.723 1.00 43.78 262 SER A C 1
ATOM 2056 O O . SER A 1 262 ? -13.690 -6.981 -26.070 1.00 43.78 262 SER A O 1
ATOM 2058 N N . PRO A 1 263 ? -15.467 -8.136 -25.286 1.00 42.91 263 PRO A N 1
ATOM 2059 C CA . PRO A 1 263 ? -14.797 -9.433 -25.310 1.00 42.91 263 PRO A CA 1
ATOM 2060 C C . PRO A 1 263 ? -14.251 -9.764 -26.710 1.00 42.91 263 PRO A C 1
ATOM 2062 O O . PRO A 1 263 ? -14.974 -9.634 -27.695 1.00 42.91 263 PRO A O 1
ATOM 2065 N N . GLY A 1 264 ? -12.993 -10.213 -26.796 1.00 45.88 264 GLY A N 1
ATOM 2066 C CA . GLY A 1 264 ? -12.424 -10.797 -28.018 1.00 45.88 264 GLY A CA 1
ATOM 2067 C C . GLY A 1 264 ? -11.628 -9.873 -28.954 1.00 45.88 264 GLY A C 1
ATOM 2068 O O . GLY A 1 264 ? -11.265 -10.317 -30.040 1.00 45.88 264 GLY A O 1
ATOM 2069 N N . VAL A 1 265 ? -11.324 -8.624 -28.577 1.00 42.66 265 VAL A N 1
ATOM 2070 C CA . VAL A 1 265 ? -10.537 -7.698 -29.422 1.00 42.66 265 VAL A CA 1
ATOM 2071 C C . VAL A 1 265 ? -9.056 -7.710 -29.009 1.00 42.66 265 VAL A C 1
ATOM 2073 O O . VAL A 1 265 ? -8.696 -7.180 -27.962 1.00 42.66 265 VAL A O 1
ATOM 2076 N N . TYR A 1 266 ? -8.187 -8.304 -29.839 1.00 55.97 266 TYR A N 1
ATOM 2077 C CA . TYR A 1 266 ? -6.770 -8.583 -29.520 1.00 55.97 266 TYR A CA 1
ATOM 2078 C C . TYR A 1 266 ? -5.751 -7.911 -30.463 1.00 55.97 266 TYR A C 1
ATOM 2080 O O . TYR A 1 266 ? -4.632 -8.391 -30.617 1.00 55.97 266 TYR A O 1
ATOM 2088 N N . GLU A 1 267 ? -6.118 -6.814 -31.122 1.00 43.19 267 GLU A N 1
ATOM 2089 C CA . GLU A 1 267 ? -5.358 -6.267 -32.260 1.00 43.19 267 GLU A CA 1
ATOM 2090 C C . GLU A 1 267 ? -4.090 -5.466 -31.896 1.00 43.19 267 GLU A C 1
ATOM 2092 O O . GLU A 1 267 ? -3.448 -4.913 -32.786 1.00 43.19 267 GLU A O 1
ATOM 2097 N N . ASN A 1 268 ? -3.676 -5.406 -30.622 1.00 39.72 268 ASN A N 1
ATOM 2098 C CA . ASN A 1 268 ? -2.481 -4.653 -30.227 1.00 39.72 268 ASN A CA 1
ATOM 2099 C C . ASN A 1 268 ? -1.279 -5.583 -29.928 1.00 39.72 268 ASN A C 1
ATOM 2101 O O . ASN A 1 268 ? -1.324 -6.327 -28.945 1.00 39.72 268 ASN A O 1
ATOM 2105 N N . PRO A 1 269 ? -0.189 -5.551 -30.726 1.00 36.97 269 PRO A N 1
ATOM 2106 C CA . PRO A 1 269 ? 0.968 -6.443 -30.561 1.00 36.97 269 PRO A CA 1
ATOM 2107 C C . PRO A 1 269 ? 1.809 -6.166 -29.303 1.00 36.97 269 PRO A C 1
ATOM 2109 O O . PRO A 1 269 ? 2.620 -7.003 -28.911 1.00 36.97 269 PRO A O 1
ATOM 2112 N N . TRP A 1 270 ? 1.598 -5.032 -28.631 1.00 37.97 270 TRP A N 1
ATOM 2113 C CA . TRP A 1 270 ? 2.256 -4.685 -27.371 1.00 37.97 270 TRP A CA 1
ATOM 2114 C C . TRP A 1 270 ? 1.229 -4.770 -26.242 1.00 37.97 270 TRP A C 1
ATOM 2116 O O . TRP A 1 270 ? 0.537 -3.803 -25.927 1.00 37.97 270 TRP A O 1
ATOM 2126 N N . GLY A 1 271 ? 1.073 -5.973 -25.684 1.00 35.22 271 GLY A N 1
ATOM 2127 C CA . GLY A 1 271 ? 0.065 -6.308 -24.678 1.00 35.22 271 GLY A CA 1
ATOM 2128 C C . GLY A 1 271 ? 0.300 -5.636 -23.325 1.00 35.22 271 GLY A C 1
ATOM 2129 O O . GLY A 1 271 ? 0.768 -6.264 -22.380 1.00 35.22 271 GLY A O 1
ATOM 2130 N N . TRP A 1 272 ? -0.072 -4.365 -23.217 1.00 38.16 272 TRP A N 1
ATOM 2131 C CA . TRP A 1 272 ? -0.274 -3.670 -21.951 1.00 38.16 272 TRP A CA 1
ATOM 2132 C C . TRP A 1 272 ? -1.659 -4.023 -21.422 1.00 38.16 272 TRP A C 1
ATOM 2134 O O . TRP A 1 272 ? -2.638 -3.519 -21.957 1.00 38.16 272 TRP A O 1
ATOM 2144 N N . THR A 1 273 ? -1.744 -4.928 -20.440 1.00 37.78 273 THR A N 1
ATOM 2145 C CA . THR A 1 273 ? -2.817 -5.047 -19.418 1.00 37.78 273 THR A CA 1
ATOM 2146 C C . THR A 1 273 ? -2.695 -6.385 -18.675 1.00 37.78 273 THR A C 1
ATOM 2148 O O . THR A 1 273 ? -3.407 -7.349 -18.926 1.00 37.78 273 THR A O 1
ATOM 2151 N N . ASN A 1 274 ? -1.789 -6.441 -17.699 1.00 31.73 274 ASN A N 1
ATOM 2152 C CA . ASN A 1 274 ? -2.041 -7.197 -16.462 1.00 31.73 274 ASN A CA 1
ATOM 2153 C C . ASN A 1 274 ? -2.056 -6.268 -15.237 1.00 31.73 274 ASN A C 1
ATOM 2155 O O . ASN A 1 274 ? -2.108 -6.715 -14.096 1.00 31.73 274 ASN A O 1
ATOM 2159 N N . PHE A 1 275 ? -2.055 -4.955 -15.483 1.00 37.47 275 PHE A N 1
ATOM 2160 C CA . PHE A 1 275 ? -2.229 -3.934 -14.467 1.00 37.47 275 PHE A CA 1
ATOM 2161 C C . PHE A 1 275 ? -3.718 -3.671 -14.252 1.00 37.47 275 PHE A C 1
ATOM 2163 O O . PHE A 1 275 ? -4.262 -2.664 -14.685 1.00 37.47 275 PHE A O 1
ATOM 2170 N N . THR A 1 276 ? -4.392 -4.616 -13.603 1.00 35.69 276 THR A N 1
ATOM 2171 C CA . THR A 1 276 ? -5.712 -4.352 -13.031 1.00 35.69 276 THR A CA 1
ATOM 2172 C C . THR A 1 276 ? -5.889 -5.214 -11.797 1.00 35.69 276 THR A C 1
ATOM 2174 O O . THR A 1 276 ? -6.053 -6.431 -11.881 1.00 35.69 276 THR A O 1
ATOM 2177 N N . VAL A 1 277 ? -5.843 -4.548 -10.642 1.00 38.06 277 VAL A N 1
ATOM 2178 C CA . VAL A 1 277 ? -6.833 -4.667 -9.567 1.00 38.06 277 VAL A CA 1
ATOM 2179 C C . VAL A 1 277 ? -8.003 -5.546 -10.032 1.00 38.06 277 VAL A C 1
ATOM 2181 O O . VAL A 1 277 ? -8.908 -5.080 -10.722 1.00 38.06 277 VAL A O 1
ATOM 2184 N N . CYS A 1 278 ? -7.953 -6.845 -9.729 1.00 31.95 278 CYS A N 1
ATOM 2185 C CA . CYS A 1 278 ? -9.036 -7.780 -10.024 1.00 31.95 278 CYS A CA 1
ATOM 2186 C C . CYS A 1 278 ? -10.187 -7.531 -9.040 1.00 31.95 278 CYS A C 1
ATOM 2188 O O . CYS A 1 278 ? -10.456 -8.338 -8.156 1.00 31.95 278 CYS A O 1
ATOM 2190 N N . PHE A 1 279 ? -10.850 -6.387 -9.181 1.00 34.88 279 PHE A N 1
ATOM 2191 C CA . PHE A 1 279 ? -12.099 -6.070 -8.507 1.00 34.88 279 PHE A CA 1
ATOM 2192 C C . PHE A 1 279 ? -13.082 -5.549 -9.549 1.00 34.88 279 PHE A C 1
ATOM 2194 O O . PHE A 1 279 ? -13.140 -4.359 -9.838 1.00 34.88 279 PHE A O 1
ATOM 2201 N N . LYS A 1 280 ? -13.902 -6.449 -10.096 1.00 33.03 280 LYS A N 1
ATOM 2202 C CA . LYS A 1 280 ? -15.211 -6.053 -10.611 1.00 33.03 280 LYS A CA 1
ATOM 2203 C C . LYS A 1 280 ? -16.185 -6.171 -9.441 1.00 33.03 280 LYS A C 1
ATOM 2205 O O . LYS A 1 280 ? -16.774 -7.223 -9.224 1.00 33.03 280 LYS A O 1
ATOM 2210 N N . MET A 1 281 ? -16.283 -5.120 -8.631 1.00 37.06 281 MET A N 1
ATOM 2211 C CA . MET A 1 281 ? -17.418 -4.972 -7.721 1.00 37.06 281 MET A CA 1
ATOM 2212 C C . MET A 1 281 ? -18.550 -4.396 -8.559 1.00 37.06 281 MET A C 1
ATOM 2214 O O . MET A 1 281 ? -18.447 -3.269 -9.038 1.00 37.06 281 MET A O 1
ATOM 2218 N N . ASP A 1 282 ? -19.598 -5.178 -8.789 1.00 35.50 282 ASP A N 1
ATOM 2219 C CA . ASP A 1 282 ? -20.822 -4.608 -9.332 1.00 35.50 282 ASP A CA 1
ATOM 2220 C C . ASP A 1 282 ? -21.418 -3.701 -8.252 1.00 35.50 282 ASP A C 1
ATOM 2222 O O . ASP A 1 282 ? -21.781 -4.174 -7.174 1.00 35.50 282 ASP A O 1
ATOM 2226 N N . PHE A 1 283 ? -21.442 -2.390 -8.486 1.00 34.53 283 PHE A N 1
ATOM 2227 C CA . PHE A 1 283 ? -21.865 -1.407 -7.482 1.00 34.53 283 PHE A CA 1
ATOM 2228 C C . PHE A 1 283 ? -23.329 -1.632 -7.055 1.00 34.53 283 PHE A C 1
ATOM 2230 O O . PHE A 1 283 ? -23.715 -1.321 -5.929 1.00 34.53 283 PHE A O 1
ATOM 2237 N N . GLU A 1 284 ? -24.126 -2.254 -7.929 1.00 37.94 284 GLU A N 1
ATOM 2238 C CA . GLU A 1 284 ? -25.484 -2.730 -7.654 1.00 37.94 284 GLU A CA 1
ATOM 2239 C C . GLU A 1 284 ? -25.528 -3.772 -6.517 1.00 37.94 284 GLU A C 1
ATOM 2241 O O . GLU A 1 284 ? -26.460 -3.751 -5.711 1.00 37.94 284 GLU A O 1
ATOM 2246 N N . ASN A 1 285 ? -24.493 -4.613 -6.386 1.00 39.66 285 ASN A N 1
ATOM 2247 C CA . ASN A 1 285 ? -24.360 -5.624 -5.326 1.00 39.66 285 ASN A CA 1
ATOM 2248 C C . ASN A 1 285 ? -23.852 -5.036 -3.996 1.00 39.66 285 ASN A C 1
ATOM 2250 O O . ASN A 1 285 ? -23.921 -5.699 -2.964 1.00 39.66 285 ASN A O 1
ATOM 2254 N N . VAL A 1 286 ? -23.371 -3.786 -3.999 1.00 40.06 286 VAL A N 1
ATOM 2255 C CA . VAL A 1 286 ? -22.884 -3.047 -2.815 1.00 40.06 286 VAL A CA 1
ATOM 2256 C C . VAL A 1 286 ? -23.934 -2.032 -2.333 1.00 40.06 286 VAL A C 1
ATOM 2258 O O . VAL A 1 286 ? -23.633 -1.074 -1.620 1.00 40.06 286 VAL A O 1
ATOM 2261 N N . LYS A 1 287 ? -25.210 -2.209 -2.701 1.00 32.25 287 LYS A N 1
ATOM 2262 C CA . LYS A 1 287 ? -26.300 -1.408 -2.130 1.00 32.25 287 LYS A CA 1
ATOM 2263 C C . LYS A 1 287 ? -26.444 -1.738 -0.641 1.00 32.25 287 LYS A C 1
ATOM 2265 O O . LYS A 1 287 ? -27.040 -2.742 -0.261 1.00 32.25 287 LYS A O 1
ATOM 2270 N N . TYR A 1 288 ? -25.927 -0.849 0.206 1.00 38.16 288 TYR A N 1
ATOM 2271 C CA . TYR A 1 288 ? -26.216 -0.812 1.637 1.00 38.16 288 TYR A CA 1
ATOM 2272 C C . TYR A 1 288 ? -27.736 -0.786 1.858 1.00 38.16 288 TYR A C 1
ATOM 2274 O O . TYR A 1 288 ? -28.394 0.223 1.603 1.00 38.16 288 TYR A O 1
ATOM 2282 N N . ARG A 1 289 ? -28.305 -1.869 2.393 1.00 32.28 289 ARG A N 1
ATOM 2283 C CA . ARG A 1 289 ? -29.550 -1.777 3.161 1.00 32.28 289 ARG A CA 1
ATOM 2284 C C . ARG A 1 289 ? -29.164 -1.512 4.608 1.00 32.28 289 ARG A C 1
ATOM 2286 O O . ARG A 1 289 ? -28.761 -2.420 5.326 1.00 32.28 289 ARG A O 1
ATOM 2293 N N . LEU A 1 290 ? -29.278 -0.252 5.024 1.00 30.14 290 LEU A N 1
ATOM 2294 C CA . LEU A 1 290 ? -29.425 0.089 6.435 1.00 30.14 290 LEU A CA 1
ATOM 2295 C C . LEU A 1 290 ? -30.556 -0.778 7.002 1.00 30.14 290 LEU A C 1
ATOM 2297 O O . LEU A 1 290 ? -31.710 -0.635 6.595 1.00 30.14 290 LEU A O 1
ATOM 2301 N N . CYS A 1 291 ? -30.228 -1.687 7.919 1.00 32.09 291 CYS A N 1
ATOM 2302 C CA . CYS A 1 291 ? -31.221 -2.321 8.775 1.00 32.09 291 CYS A CA 1
ATOM 2303 C C . CYS A 1 291 ? -31.787 -1.242 9.701 1.00 32.09 291 CYS A C 1
ATOM 2305 O O . CYS A 1 291 ? -31.310 -1.048 10.814 1.00 32.09 291 CYS A O 1
ATOM 2307 N N . VAL A 1 292 ? -32.788 -0.509 9.220 1.00 30.86 292 VAL A N 1
ATOM 2308 C CA . VAL A 1 292 ? -33.639 0.309 10.079 1.00 30.86 292 VAL A CA 1
ATOM 2309 C C . VAL A 1 292 ? -34.541 -0.666 10.824 1.00 30.86 292 VAL A C 1
ATOM 2311 O O . VAL A 1 292 ? -35.338 -1.385 10.214 1.00 30.86 292 VAL A O 1
ATOM 2314 N N . THR A 1 293 ? -34.388 -0.748 12.141 1.00 34.47 293 THR A N 1
ATOM 2315 C CA . THR A 1 293 ? -35.317 -1.509 12.973 1.00 34.47 293 THR A CA 1
ATOM 2316 C C . THR A 1 293 ? -36.681 -0.820 12.931 1.00 34.47 293 THR A C 1
ATOM 2318 O O . THR A 1 293 ? -36.805 0.403 12.904 1.00 34.47 293 THR A O 1
ATOM 2321 N N . ARG A 1 294 ? -37.751 -1.618 12.926 1.00 34.28 294 ARG A N 1
ATOM 2322 C CA . ARG A 1 294 ? -39.149 -1.160 12.824 1.00 34.28 294 ARG A CA 1
ATOM 2323 C C . ARG A 1 294 ? -39.612 -0.280 14.008 1.00 34.28 294 ARG A C 1
ATOM 2325 O O . ARG A 1 294 ? -40.769 0.122 14.034 1.00 34.28 294 ARG A O 1
ATOM 2332 N N . ALA A 1 295 ? -38.737 0.010 14.973 1.00 37.34 295 ALA A N 1
ATOM 2333 C CA . ALA A 1 295 ? -39.037 0.805 16.160 1.00 37.34 295 ALA A CA 1
ATOM 2334 C C . ALA A 1 295 ? -38.949 2.328 15.922 1.00 37.34 295 ALA A C 1
ATOM 2336 O O . ALA A 1 295 ? -39.662 3.077 16.584 1.00 37.34 295 ALA A O 1
ATOM 2337 N N . ASP A 1 296 ? -38.176 2.795 14.934 1.00 37.19 296 ASP A N 1
ATOM 2338 C CA . ASP A 1 296 ? -37.904 4.238 14.770 1.00 37.19 296 ASP A CA 1
ATOM 2339 C C . ASP A 1 296 ? -38.956 5.012 13.951 1.00 37.19 296 ASP A C 1
ATOM 2341 O O . ASP A 1 296 ? -38.897 6.237 13.844 1.00 37.19 296 ASP A O 1
ATOM 2345 N N . TYR A 1 297 ? -39.965 4.333 13.394 1.00 36.12 297 TYR A N 1
ATOM 2346 C CA . TYR A 1 297 ? -41.030 4.986 12.615 1.00 36.12 297 TYR A CA 1
ATOM 2347 C C . TYR A 1 297 ? -42.190 5.538 13.460 1.00 36.12 297 TYR A C 1
ATOM 2349 O O . TYR A 1 297 ? -43.065 6.214 12.918 1.00 36.12 297 TYR A O 1
ATOM 2357 N N . ALA A 1 298 ? -42.225 5.271 14.769 1.00 38.94 298 ALA A N 1
ATOM 2358 C CA . ALA A 1 298 ? -43.394 5.572 15.597 1.00 38.94 298 ALA A CA 1
ATOM 2359 C C . ALA A 1 298 ? -43.407 6.975 16.241 1.00 38.94 298 ALA A C 1
ATOM 2361 O O . ALA A 1 298 ? -44.416 7.331 16.843 1.00 38.94 298 ALA A O 1
ATOM 2362 N N . THR A 1 299 ? -42.345 7.788 16.135 1.00 40.81 299 THR A N 1
ATOM 2363 C CA . THR A 1 299 ? -42.217 9.002 16.977 1.00 40.81 299 THR A CA 1
ATOM 2364 C C . THR A 1 299 ? -41.913 10.320 16.260 1.00 40.81 299 THR A C 1
ATOM 2366 O O . THR A 1 299 ? -41.658 11.314 16.937 1.00 40.81 299 THR A O 1
ATOM 2369 N N . ARG A 1 300 ? -41.996 10.420 14.925 1.00 33.44 300 ARG A N 1
ATOM 2370 C CA . ARG A 1 300 ? -41.863 11.732 14.251 1.00 33.44 300 ARG A CA 1
ATOM 2371 C C . ARG A 1 300 ? -43.218 12.332 13.847 1.00 33.44 300 ARG A C 1
ATOM 2373 O O . ARG A 1 300 ? -43.945 11.689 13.086 1.00 33.44 300 ARG A O 1
ATOM 2380 N N . PRO A 1 301 ? -43.559 13.561 14.290 1.00 34.84 301 PRO A N 1
ATOM 2381 C CA . PRO A 1 301 ? -44.739 14.273 13.811 1.00 34.84 301 PRO A CA 1
ATOM 2382 C C . PRO A 1 301 ? -44.588 14.607 12.323 1.00 34.84 301 PRO A C 1
ATOM 2384 O O . PRO A 1 301 ? -43.534 15.061 11.880 1.00 34.84 301 PRO A O 1
ATOM 2387 N N . LYS A 1 302 ? -45.649 14.383 11.542 1.00 37.12 302 LYS A N 1
ATOM 2388 C CA . LYS A 1 302 ? -45.727 14.803 10.139 1.00 37.12 302 LYS A CA 1
ATOM 2389 C C . LYS A 1 302 ? -46.119 16.280 10.074 1.00 37.12 302 LYS A C 1
ATOM 2391 O O . LYS A 1 302 ? -47.307 16.582 10.015 1.00 37.12 302 LYS A O 1
ATOM 2396 N N . GLU A 1 303 ? -45.150 17.186 10.044 1.00 36.06 303 GLU A N 1
ATOM 2397 C CA . GLU A 1 303 ? -45.398 18.540 9.540 1.00 36.06 303 GLU A CA 1
ATOM 2398 C C . GLU A 1 303 ? -45.263 18.546 8.014 1.00 36.06 303 GLU A C 1
ATOM 2400 O O . GLU A 1 303 ? -44.246 18.143 7.448 1.00 36.06 303 GLU A O 1
ATOM 2405 N N . LYS A 1 304 ? -46.346 18.946 7.341 1.00 36.81 304 LYS A N 1
ATOM 2406 C CA . LYS A 1 304 ? -46.375 19.204 5.901 1.00 36.81 304 LYS A CA 1
ATOM 2407 C C . LYS A 1 304 ? -45.673 20.537 5.645 1.00 36.81 304 LYS A C 1
ATOM 2409 O O . LYS A 1 304 ? -46.166 21.565 6.093 1.00 36.81 304 LYS A O 1
ATOM 2414 N N . ALA A 1 305 ? -44.578 20.522 4.894 1.00 33.62 305 ALA A N 1
ATOM 2415 C CA . ALA A 1 305 ? -44.028 21.729 4.290 1.00 33.62 305 ALA A CA 1
ATOM 2416 C C . ALA A 1 305 ? -44.571 21.856 2.858 1.00 33.62 305 ALA A C 1
ATOM 2418 O O . ALA A 1 305 ? -44.221 21.065 1.979 1.00 33.62 305 ALA A O 1
ATOM 2419 N N . GLU A 1 306 ? -45.468 22.819 2.655 1.00 33.53 306 GLU A N 1
ATOM 2420 C CA . GLU A 1 306 ? -45.824 23.356 1.340 1.00 33.53 306 GLU A CA 1
ATOM 2421 C C . GLU A 1 306 ? -44.669 24.232 0.834 1.00 33.53 306 GLU A C 1
ATOM 2423 O O . GLU A 1 306 ? -44.112 25.031 1.587 1.00 33.53 306 GLU A O 1
ATOM 2428 N N . TRP A 1 307 ? -44.301 24.076 -0.437 1.00 31.11 307 TRP A N 1
ATOM 2429 C CA . TRP A 1 307 ? -43.341 24.950 -1.114 1.00 31.11 307 TRP A CA 1
ATOM 2430 C C . TRP A 1 307 ? -44.103 26.082 -1.823 1.00 31.11 307 TRP A C 1
ATOM 2432 O O . TRP A 1 307 ? -45.053 25.774 -2.547 1.00 31.11 307 TRP A O 1
ATOM 2442 N N . PRO A 1 308 ? -43.726 27.366 -1.657 1.00 35.59 308 PRO A N 1
ATOM 2443 C CA . PRO A 1 308 ? -44.231 28.444 -2.503 1.00 35.59 308 P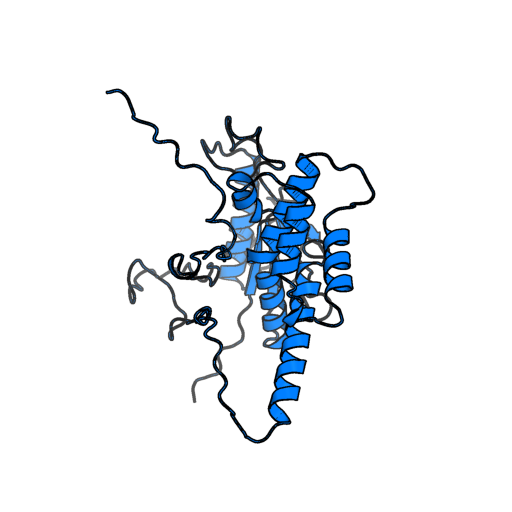RO A CA 1
ATOM 2444 C C . PRO A 1 308 ? -43.557 28.424 -3.894 1.00 35.59 308 PRO A C 1
ATOM 2446 O O . PRO A 1 308 ? -42.514 27.782 -4.036 1.00 35.59 308 PRO A O 1
ATOM 2449 N N . PRO A 1 309 ? -44.169 29.089 -4.896 1.00 49.16 309 PRO A N 1
ATOM 2450 C CA . PRO A 1 309 ? -43.939 28.862 -6.329 1.00 49.16 309 PRO A CA 1
ATOM 2451 C C . PRO A 1 309 ? -42.538 29.211 -6.838 1.00 49.16 309 PRO A C 1
ATOM 2453 O O . PRO A 1 309 ? -41.935 30.183 -6.328 1.00 49.16 309 PRO A O 1
#

Foldseek 3Di:
DPDPDAQAQAEFEEEPQPLQVVLLPHDQFDLVLLLVLLCVLQPCVLVVPCSVVLSVVLSVLQDDPVDDDDSLSRSRSSSLSSCLVPPLLVRLLVLLVSQVPHPHFYAYAYAYAADQPQDPPSSVSHSDRHHDDDDDQDPLNVLLVVLVVLLVVQCVVPVASCHDPVDPVSHCVVREPDDGRHTAHPVQSQWHWHRYSHIDIDRHHSSVSSVSSSVVVVVSVVVVVVVVVPDDDDDDDDDDPPDDLPDPDQDQDPVNDDDDPDPPDDPDPPDPDPPDDSDPDPVVSVPDDDPDDPPPPPDDDDDDDDDDD

pLDDT: mean 73.35, std 25.04, range [27.56, 98.5]